Protein AF-H1V6Y8-F1 (afdb_monomer)

Nearest PDB structures (foldseek):
  7edz-assembly1_D  TM=9.350E-01  e=4.292E-16  Homo sapiens
  6aim-assembly1_A  TM=8.716E-01  e=3.937E-15  Saccharomyces cerevisiae S288C
  6ai8-assembly1_A  TM=8.874E-01  e=1.311E-14  Saccharomyces cerevisiae S288C
  1p9o-assembly1_A  TM=8.521E-01  e=1.643E-10  Homo sapiens
  2gk4-assembly1_B  TM=6.948E-01  e=5.904E-05  Streptococcus pneumoniae TIGR4

Mean predicted aligned error: 13.26 Å

Solvent-accessible surface area (backbone atoms only — not comparable to full-atom values): 17120 Å² total; per-residue (Å²): 109,74,67,59,53,50,52,52,51,49,32,51,75,68,71,73,60,86,88,81,90,69,85,50,71,64,50,44,54,55,50,51,51,52,50,34,51,69,41,40,88,52,31,44,78,27,73,46,79,48,76,75,90,72,69,66,53,43,72,57,75,94,75,54,70,95,60,85,84,71,62,49,62,77,61,63,84,77,69,73,90,64,92,74,78,81,85,79,91,78,82,84,85,82,88,82,90,82,89,83,87,88,82,82,80,81,77,77,84,74,82,74,84,77,69,86,83,82,83,73,93,63,66,56,62,95,72,87,84,85,88,63,45,73,50,78,80,56,62,39,51,40,38,78,62,35,28,65,56,31,45,36,37,38,59,40,82,33,85,54,81,88,50,39,66,58,53,38,53,54,48,33,73,73,32,68,47,60,34,27,43,29,29,39,72,82,41,50,63,44,34,38,34,41,42,39,84,99,53,76,77,43,72,47,66,52,89,48,79,74,54,60,64,60,72,73,62,77,98,62,92,70,92,66,78,87,65,83,82,61,64,88,79,53,71,93,63,80,68,95,53,64,42,61,76,59,48,52,59,56,50,49,55,52,46,53,51,51,34,58,67,75,74,112

InterPro domains:
  IPR035929 CoaB-like superfamily [G3DSA:3.40.50.10300] (1-262)
  IPR035929 CoaB-like superfamily [SSF102645] (3-259)

Sequence (264 aa):
MRAVLRKYTAAKRNNMLLMLPFTTITDYLFELRAIAGLLRPLGPSALLYLAAAVSDFFLPQDRMAEHKIQSTNATDSFGSGAPAAAPTPARTPARSNGDGNGNGASPEDEETFDNFDSSPKVPRSKRLIVDLDPVPKFLQNLVDGWAPQGMVVSFKLETDPAILVHKAKYSLERYQHHLVIGNLLSTRKWEVVFVAPGQADRWVRVPSAQRERSAGGDGSEASWEDKPLDPNALPESDPEVEIESLIIPAVEDLHSQHIQSLQK

pLDDT: mean 78.48, std 21.25, range [31.09, 97.62]

Foldseek 3Di:
DVVVVVVVVVCVVVVNDDDDDDDDLVRVLVVLLVVLQVCQVVFLVAEAAAPDPHDQWADDPVRDDPDDDDQFCPCVVVPPPDDDDDDDDDDDDDDDDDDDDDDDDDDDDPPDPDDPDDPDPTDGDPDDDDDIGGDPPCLQCSCVPRHVRYAYEEEAEDADQVCFLVVQVVCCVVRVHAWYWTDYPLCRQAWIWIDGPPDDIFIQGDDDPVVVVVVPDDDDPPPPGPGDDDSVPDDPDGDPDGSCVVVVVVVVVSSVVSVVVVVD

Secondary structure (DSSP, 8-state):
-HHHHHHHHHHHHTT--------SHHHHHHHHHHHHHHHGGGGGG-EEEE-----SEE--GGG--SSPPPSBGGGGGGS--S-PPPPP-PPP-----------PPPP--------S---S---B-S------EEPP-HHHHIIIII-TTSEEEEEEEES-HHHHHHHHHHHHHHH--SEEEEEETTTTTTEEEEE-TTS--EEEE---HHHHHHTTS-S---S-SSSPPPGGGS-SSPPSS-THHHHHHHHHHHHHHHHHHH--

Radius of gyration: 29.74 Å; Cα contacts (8 Å, |Δi|>4): 239; chains: 1; bounding box: 80×41×90 Å

Structure (mmCIF, N/CA/C/O backb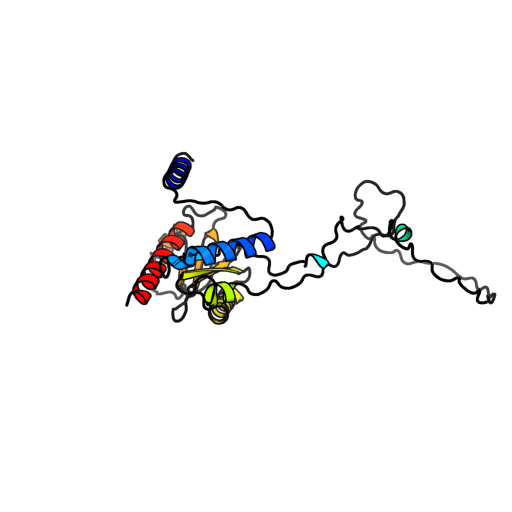one):
data_AF-H1V6Y8-F1
#
_entry.id   AF-H1V6Y8-F1
#
loop_
_atom_site.group_PDB
_atom_site.id
_atom_site.type_symbol
_atom_site.label_atom_id
_atom_site.label_alt_id
_atom_site.label_comp_id
_atom_site.label_asym_id
_atom_site.label_entity_id
_atom_site.label_seq_id
_atom_site.pdbx_PDB_ins_code
_atom_site.Cartn_x
_atom_site.Cartn_y
_atom_site.Cartn_z
_atom_site.occupancy
_atom_site.B_iso_or_equiv
_atom_site.auth_seq_id
_atom_site.auth_comp_id
_atom_site.auth_asym_id
_atom_site.auth_atom_id
_atom_site.pdbx_PDB_model_num
ATOM 1 N N . MET A 1 1 ? 2.931 23.172 12.664 1.00 71.06 1 MET A N 1
ATOM 2 C CA . MET A 1 1 ? 4.260 22.580 12.973 1.00 71.06 1 MET A CA 1
ATOM 3 C C . MET A 1 1 ? 4.478 22.222 14.455 1.00 71.06 1 MET A C 1
ATOM 5 O O . MET A 1 1 ? 4.838 21.085 14.725 1.00 71.06 1 MET A O 1
ATOM 9 N N . ARG A 1 2 ? 4.212 23.107 15.438 1.00 85.88 2 ARG A N 1
ATOM 10 C CA . ARG A 1 2 ? 4.401 22.791 16.882 1.00 85.88 2 ARG A CA 1
ATOM 11 C C . ARG A 1 2 ? 3.619 21.562 17.379 1.00 85.88 2 ARG A C 1
ATOM 13 O O . ARG A 1 2 ? 4.159 20.774 18.146 1.00 85.88 2 ARG A O 1
ATOM 20 N N . ALA A 1 3 ? 2.369 21.391 16.942 1.00 91.31 3 ALA A N 1
ATOM 21 C CA . ALA A 1 3 ? 1.546 20.237 17.320 1.00 91.31 3 ALA A CA 1
ATOM 22 C C . ALA A 1 3 ? 2.112 18.908 16.785 1.00 91.31 3 ALA A C 1
ATOM 24 O O . ALA A 1 3 ? 2.199 17.936 17.529 1.00 91.31 3 ALA A O 1
ATOM 25 N N . VAL A 1 4 ? 2.566 18.895 15.527 1.00 92.06 4 VAL A N 1
ATOM 26 C CA . VAL A 1 4 ? 3.182 17.723 14.882 1.00 92.06 4 VAL A CA 1
ATOM 27 C C . VAL A 1 4 ? 4.458 17.309 15.614 1.00 92.06 4 VAL A C 1
ATOM 29 O O . VAL A 1 4 ? 4.601 16.148 15.982 1.00 92.06 4 VAL A O 1
ATOM 32 N N . LEU A 1 5 ? 5.337 18.270 15.927 1.00 94.00 5 LEU A N 1
ATOM 33 C CA . LEU A 1 5 ? 6.561 17.998 16.683 1.00 94.00 5 LEU A CA 1
ATOM 34 C C . LEU A 1 5 ? 6.262 17.404 18.068 1.00 94.00 5 LEU A C 1
ATOM 36 O O . LEU A 1 5 ? 6.925 16.462 18.485 1.00 94.00 5 LEU A O 1
ATOM 40 N N . ARG A 1 6 ? 5.236 17.908 18.770 1.00 95.62 6 ARG A N 1
ATOM 41 C CA . ARG A 1 6 ? 4.811 17.341 20.061 1.00 95.62 6 ARG A CA 1
ATOM 42 C C . ARG A 1 6 ? 4.339 15.894 19.925 1.00 95.62 6 ARG A C 1
ATOM 44 O O . ARG A 1 6 ? 4.771 15.062 20.717 1.00 95.62 6 ARG A O 1
ATOM 51 N N . LYS A 1 7 ? 3.496 15.592 18.928 1.00 95.38 7 LYS A N 1
ATOM 52 C CA . LYS A 1 7 ? 3.018 14.224 18.660 1.00 95.38 7 LYS A CA 1
ATOM 53 C C . LYS A 1 7 ? 4.180 13.279 18.340 1.00 95.38 7 LYS A C 1
ATOM 55 O O . LYS A 1 7 ? 4.276 12.215 1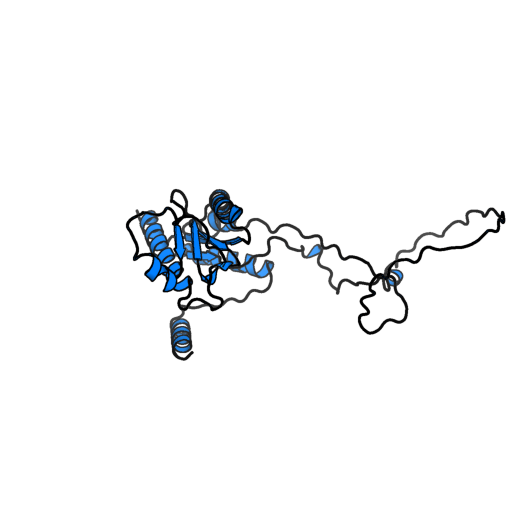8.940 1.00 95.38 7 LYS A O 1
ATOM 60 N N . TYR A 1 8 ? 5.102 13.702 17.476 1.00 95.00 8 TYR A N 1
ATOM 61 C CA . TYR A 1 8 ? 6.300 12.934 17.131 1.00 95.00 8 TYR A CA 1
ATOM 62 C C . TYR A 1 8 ? 7.186 12.648 18.351 1.00 95.00 8 TYR A C 1
ATOM 64 O O . TYR A 1 8 ? 7.553 11.500 18.598 1.00 95.00 8 TYR A O 1
ATOM 72 N N . THR A 1 9 ? 7.495 13.669 19.156 1.00 95.12 9 THR A N 1
ATOM 73 C CA . THR A 1 9 ? 8.322 13.500 20.358 1.00 95.12 9 THR A CA 1
ATOM 74 C C . THR A 1 9 ? 7.639 12.603 21.391 1.00 95.12 9 THR A C 1
ATOM 76 O O . THR A 1 9 ? 8.313 11.787 22.015 1.00 95.12 9 THR A O 1
ATOM 79 N N . ALA A 1 10 ? 6.316 12.706 21.557 1.00 97.12 10 ALA A N 1
ATOM 80 C CA . ALA A 1 10 ? 5.556 11.820 22.437 1.00 97.12 10 ALA A CA 1
ATOM 81 C C . ALA A 1 10 ? 5.601 10.360 21.955 1.00 97.12 10 ALA A C 1
ATOM 83 O O . ALA A 1 10 ? 5.913 9.474 22.748 1.00 97.12 10 ALA A O 1
ATOM 84 N N . ALA A 1 11 ? 5.380 10.113 20.660 1.00 96.94 11 ALA A N 1
ATOM 85 C CA . ALA A 1 11 ? 5.451 8.773 20.078 1.00 96.94 11 ALA A CA 1
ATOM 86 C C . ALA A 1 11 ? 6.847 8.149 20.232 1.00 96.94 11 ALA A C 1
ATOM 88 O O . ALA A 1 11 ? 6.961 6.989 20.625 1.00 96.94 11 ALA A O 1
ATOM 89 N N . LYS A 1 12 ? 7.913 8.933 20.010 1.00 95.69 12 LYS A N 1
ATOM 90 C CA . LYS A 1 12 ? 9.294 8.487 20.245 1.00 95.69 12 LYS A CA 1
ATOM 91 C C . LYS A 1 12 ? 9.579 8.194 21.712 1.00 95.69 12 LYS A C 1
ATOM 93 O O . LYS A 1 12 ? 10.163 7.164 22.019 1.00 95.69 12 LYS A O 1
ATOM 98 N N . ARG A 1 13 ? 9.164 9.080 22.622 1.00 96.56 13 ARG A N 1
ATOM 99 C CA . ARG A 1 13 ? 9.392 8.909 24.064 1.00 96.56 13 ARG A CA 1
ATOM 100 C C . ARG A 1 13 ? 8.678 7.675 24.622 1.00 96.56 13 ARG A C 1
ATOM 102 O O . ARG A 1 13 ? 9.195 7.056 25.543 1.00 96.56 13 ARG A O 1
ATOM 109 N N . ASN A 1 14 ? 7.521 7.330 24.061 1.00 97.62 14 ASN A N 1
ATOM 110 C CA . ASN A 1 14 ? 6.701 6.197 24.490 1.00 97.62 14 ASN A CA 1
ATOM 111 C C . ASN A 1 14 ? 6.962 4.908 23.685 1.00 97.62 14 ASN A C 1
ATOM 113 O O . ASN A 1 14 ? 6.199 3.960 23.826 1.00 97.62 14 ASN A O 1
ATOM 117 N N . ASN A 1 15 ? 8.001 4.857 22.839 1.00 96.38 15 ASN A N 1
ATOM 118 C CA . ASN A 1 15 ? 8.329 3.703 21.986 1.00 96.38 15 ASN A CA 1
ATOM 119 C C . ASN A 1 15 ? 7.173 3.229 21.078 1.00 96.38 15 ASN A C 1
ATOM 121 O O . ASN A 1 15 ? 7.040 2.042 20.800 1.00 96.38 15 ASN A O 1
ATOM 125 N N . MET A 1 16 ? 6.346 4.160 20.595 1.00 96.62 16 MET A N 1
ATOM 126 C CA . MET A 1 16 ? 5.201 3.873 19.716 1.00 96.62 16 MET A CA 1
ATOM 127 C C . MET A 1 16 ? 5.519 4.048 18.223 1.00 96.62 16 MET A C 1
ATOM 129 O O . MET A 1 16 ? 4.664 3.803 17.380 1.00 96.62 16 MET A O 1
ATOM 133 N N . LEU A 1 17 ? 6.722 4.526 17.886 1.00 96.38 17 LEU A N 1
ATOM 134 C CA . LEU A 1 17 ? 7.141 4.788 16.511 1.00 96.38 17 LEU A CA 1
ATOM 135 C C . LEU A 1 17 ? 8.572 4.300 16.282 1.00 96.38 17 LEU A C 1
ATOM 137 O O . LEU A 1 17 ? 9.519 4.857 16.839 1.00 96.38 17 LEU A O 1
ATOM 141 N N . LEU A 1 18 ? 8.715 3.310 15.402 1.00 95.19 18 LEU A N 1
ATOM 142 C CA . LEU A 1 18 ? 9.988 2.839 14.867 1.00 95.19 18 LEU A CA 1
ATOM 143 C C . LEU A 1 18 ? 10.037 3.163 13.369 1.00 95.19 18 LEU A C 1
ATOM 145 O O . LEU A 1 18 ? 9.106 2.841 12.639 1.00 95.19 18 LEU A O 1
ATOM 149 N N . MET A 1 19 ? 11.107 3.820 12.919 1.00 94.94 19 MET A N 1
ATOM 150 C CA . MET A 1 19 ? 11.299 4.186 11.512 1.00 94.94 19 MET A CA 1
ATOM 151 C C . MET A 1 19 ? 12.423 3.336 10.926 1.00 94.94 19 MET A C 1
ATOM 153 O O . MET A 1 19 ? 13.552 3.413 11.410 1.00 94.94 19 MET A O 1
ATOM 157 N N . LEU A 1 20 ? 12.106 2.552 9.898 1.00 95.31 20 LEU A N 1
ATOM 158 C CA . LEU A 1 20 ? 13.041 1.679 9.188 1.00 95.31 20 LEU A CA 1
ATOM 159 C C . LEU A 1 20 ? 13.107 2.141 7.724 1.00 95.31 20 LEU A C 1
ATOM 161 O O . LEU A 1 20 ? 12.089 2.068 7.032 1.00 95.31 20 LEU A O 1
ATOM 165 N N . PRO A 1 21 ? 14.229 2.732 7.277 1.00 96.56 21 PRO A N 1
ATOM 166 C CA . PRO A 1 21 ? 14.371 3.188 5.903 1.00 96.56 21 PRO A CA 1
ATOM 167 C C . PRO A 1 21 ? 14.787 2.034 4.987 1.00 96.56 21 PRO A C 1
ATOM 169 O O . PRO A 1 21 ? 15.747 1.335 5.286 1.00 96.56 21 PRO A O 1
ATOM 172 N N . PHE A 1 22 ? 14.150 1.936 3.823 1.00 96.50 22 PHE A N 1
ATOM 173 C CA . PHE A 1 22 ? 14.563 1.069 2.719 1.00 96.50 22 PHE A CA 1
ATOM 174 C C . PHE A 1 22 ? 14.761 1.914 1.455 1.00 96.50 22 PHE A C 1
ATOM 176 O O . PHE A 1 22 ? 14.226 3.020 1.349 1.00 96.50 22 PHE A O 1
ATOM 183 N N . THR A 1 23 ? 15.530 1.413 0.486 1.00 95.50 23 THR A N 1
ATOM 184 C CA . THR A 1 23 ? 15.725 2.096 -0.810 1.00 95.50 23 THR A CA 1
ATOM 185 C C . THR A 1 23 ? 15.441 1.173 -1.984 1.00 95.50 23 THR A C 1
ATOM 187 O O . THR A 1 23 ? 14.779 1.577 -2.938 1.00 95.50 23 THR A O 1
ATOM 190 N N . THR A 1 24 ? 15.920 -0.069 -1.929 1.00 94.81 24 THR A N 1
ATOM 191 C CA . THR A 1 24 ? 15.736 -1.027 -3.020 1.00 94.81 24 THR A CA 1
ATOM 192 C C . THR A 1 24 ? 14.531 -1.934 -2.783 1.00 94.81 24 THR A C 1
ATOM 194 O O . THR A 1 24 ? 14.059 -2.106 -1.657 1.00 94.81 24 THR A O 1
ATOM 197 N N . ILE A 1 25 ? 14.047 -2.564 -3.858 1.00 92.69 25 ILE A N 1
ATOM 198 C CA . ILE A 1 25 ? 13.038 -3.626 -3.759 1.00 92.69 25 ILE A CA 1
ATOM 199 C C . ILE A 1 25 ? 13.536 -4.795 -2.900 1.00 92.69 25 ILE A C 1
ATOM 201 O O . ILE A 1 25 ? 12.770 -5.381 -2.141 1.00 92.69 25 ILE A O 1
ATOM 205 N N . THR A 1 26 ? 14.828 -5.108 -2.986 1.00 91.75 26 THR A N 1
ATOM 206 C CA . THR A 1 26 ? 15.455 -6.175 -2.207 1.00 91.75 26 THR A CA 1
ATOM 207 C C . THR A 1 26 ? 15.376 -5.870 -0.713 1.00 91.75 26 THR A C 1
ATOM 209 O O . THR A 1 26 ? 14.879 -6.710 0.038 1.00 91.75 26 THR A O 1
ATOM 212 N N . ASP A 1 27 ? 15.772 -4.662 -0.297 1.00 93.94 27 ASP A N 1
ATOM 213 C CA . ASP A 1 27 ? 15.693 -4.220 1.104 1.00 93.94 27 ASP A CA 1
ATOM 214 C C . ASP A 1 27 ? 14.255 -4.323 1.616 1.00 93.94 27 ASP A C 1
ATOM 216 O O . ASP A 1 27 ? 13.994 -4.985 2.619 1.00 93.94 27 ASP A O 1
ATOM 220 N N . TYR A 1 28 ? 13.306 -3.765 0.855 1.00 94.12 28 TYR A N 1
ATOM 221 C CA . TYR A 1 28 ? 11.885 -3.797 1.190 1.00 94.12 28 TYR A CA 1
ATOM 222 C C . TYR A 1 28 ? 11.379 -5.225 1.444 1.00 94.12 28 TYR A C 1
ATOM 224 O O . TYR A 1 28 ? 10.707 -5.478 2.444 1.00 94.12 28 TYR A O 1
ATOM 232 N N . LEU A 1 29 ? 11.710 -6.176 0.564 1.00 91.31 29 LEU A N 1
ATOM 233 C CA . LEU A 1 29 ? 11.249 -7.560 0.686 1.00 91.31 29 LEU A CA 1
ATOM 234 C C . LEU A 1 29 ? 11.859 -8.276 1.899 1.00 91.31 29 LEU A C 1
ATOM 236 O O . LEU A 1 29 ? 11.148 -9.011 2.594 1.00 91.31 29 LEU A O 1
ATOM 240 N N . PHE A 1 30 ? 13.151 -8.078 2.171 1.00 91.62 30 PHE A N 1
ATOM 241 C CA . PHE A 1 30 ? 13.812 -8.691 3.326 1.00 91.62 30 PHE A CA 1
ATOM 242 C C . PHE A 1 30 ? 13.334 -8.090 4.649 1.00 91.62 30 PHE A C 1
ATOM 244 O O . PHE A 1 30 ? 13.036 -8.839 5.584 1.00 91.62 30 PHE A O 1
ATOM 251 N N . GLU A 1 31 ? 13.202 -6.768 4.720 1.00 94.44 31 GLU A N 1
ATOM 252 C CA . GLU A 1 31 ? 12.702 -6.068 5.903 1.00 94.44 31 GLU A CA 1
ATOM 253 C C . GLU A 1 31 ? 11.249 -6.437 6.194 1.00 94.44 31 GLU A C 1
ATOM 255 O O . GLU A 1 31 ? 10.932 -6.825 7.320 1.00 94.44 31 GLU A O 1
ATOM 260 N N . LEU A 1 32 ? 10.374 -6.414 5.183 1.00 93.06 32 LEU A N 1
ATOM 261 C CA . LEU A 1 32 ? 8.970 -6.795 5.343 1.00 93.06 32 LEU A CA 1
ATOM 262 C C . LEU A 1 32 ? 8.839 -8.232 5.857 1.00 93.06 32 LEU A C 1
ATOM 264 O O . LEU A 1 32 ? 8.057 -8.489 6.774 1.00 93.06 32 LEU A O 1
ATOM 268 N N . ARG A 1 33 ? 9.628 -9.166 5.312 1.00 90.81 33 ARG A N 1
ATOM 269 C CA . ARG A 1 33 ? 9.651 -10.559 5.777 1.00 90.81 33 ARG A CA 1
ATOM 270 C C . ARG A 1 33 ? 10.073 -10.665 7.239 1.00 90.81 33 ARG A C 1
ATOM 272 O O . ARG A 1 33 ? 9.445 -11.403 7.999 1.00 90.81 33 ARG A O 1
ATOM 279 N N . ALA A 1 34 ? 11.133 -9.960 7.629 1.00 93.00 34 ALA A N 1
ATOM 280 C CA . ALA A 1 34 ? 11.630 -9.974 8.999 1.00 93.00 34 ALA A CA 1
ATOM 281 C C . ALA A 1 34 ? 10.593 -9.392 9.973 1.00 93.00 34 ALA A C 1
ATOM 283 O O . ALA A 1 34 ? 10.272 -10.027 10.977 1.00 93.00 34 ALA A O 1
ATOM 284 N N . ILE A 1 35 ? 10.011 -8.237 9.640 1.00 93.81 35 ILE A N 1
ATOM 285 C CA . ILE A 1 35 ? 8.989 -7.563 10.451 1.00 93.81 35 ILE A CA 1
ATOM 286 C C . ILE A 1 35 ? 7.744 -8.441 10.587 1.00 93.81 35 ILE A C 1
ATOM 288 O O . ILE A 1 35 ? 7.280 -8.663 11.701 1.00 93.81 35 ILE A O 1
ATOM 292 N N . ALA A 1 36 ? 7.231 -9.003 9.491 1.00 91.62 36 ALA A N 1
ATOM 293 C CA . ALA A 1 36 ? 6.066 -9.885 9.536 1.00 91.62 36 ALA A CA 1
ATOM 294 C C . ALA A 1 36 ? 6.308 -11.108 10.438 1.00 91.62 36 ALA A C 1
ATOM 296 O O . ALA A 1 36 ? 5.450 -11.458 11.246 1.00 91.62 36 ALA A O 1
ATOM 297 N N . GLY A 1 37 ? 7.505 -11.703 10.377 1.00 90.81 37 GLY A N 1
ATOM 298 C CA . GLY A 1 37 ? 7.905 -12.784 11.279 1.00 90.81 37 GLY A CA 1
ATOM 299 C C . GLY A 1 37 ? 7.933 -12.369 12.755 1.00 90.81 37 GLY A C 1
ATOM 300 O O . GLY A 1 37 ? 7.482 -13.132 13.610 1.00 90.81 37 GLY A O 1
ATOM 301 N N . LEU A 1 38 ? 8.411 -11.157 13.054 1.00 92.31 38 LEU A N 1
ATOM 302 C CA . LEU A 1 38 ? 8.446 -10.596 14.411 1.00 92.31 38 LEU A CA 1
ATOM 303 C C . LEU A 1 38 ? 7.057 -10.223 14.946 1.00 92.31 38 LEU A C 1
ATOM 305 O O . LEU A 1 38 ? 6.857 -10.239 16.157 1.00 92.31 38 LEU A O 1
ATOM 309 N N . LEU A 1 39 ? 6.096 -9.917 14.070 1.00 91.75 39 LEU A N 1
ATOM 310 C CA . LEU A 1 39 ? 4.718 -9.587 14.448 1.00 91.75 39 LEU A CA 1
ATOM 311 C C . LEU A 1 39 ? 3.859 -10.822 14.758 1.00 91.75 39 LEU A C 1
ATOM 313 O O . LEU A 1 39 ? 2.803 -10.675 15.368 1.00 91.75 39 LEU A O 1
ATOM 317 N N . ARG A 1 40 ? 4.305 -12.039 14.409 1.00 89.88 40 ARG A N 1
ATOM 318 C CA . ARG A 1 40 ? 3.561 -13.291 14.659 1.00 89.88 40 ARG A CA 1
ATOM 319 C C . ARG A 1 40 ? 3.024 -13.447 16.088 1.00 89.88 40 ARG A C 1
ATOM 321 O O . ARG A 1 40 ? 1.866 -13.841 16.209 1.00 89.88 40 ARG A O 1
ATOM 328 N N . PRO A 1 41 ? 3.784 -13.151 17.164 1.00 92.50 41 PRO A N 1
ATOM 329 C CA . PRO A 1 41 ? 3.292 -13.320 18.532 1.00 92.50 41 PRO A CA 1
ATOM 330 C C . PRO A 1 41 ? 2.113 -12.408 18.893 1.00 92.50 41 PRO A C 1
ATOM 332 O O . PRO A 1 41 ? 1.418 -12.687 19.864 1.00 92.50 41 PRO A O 1
ATOM 335 N N . LEU A 1 42 ? 1.878 -11.329 18.137 1.00 92.44 42 LEU A N 1
ATOM 336 C CA . LEU A 1 42 ? 0.736 -10.437 18.349 1.00 92.44 42 LEU A CA 1
ATOM 337 C C . LEU A 1 42 ? -0.578 -11.017 17.800 1.00 92.44 42 LEU A C 1
ATOM 339 O O . LEU A 1 42 ? -1.648 -10.522 18.153 1.00 92.44 42 LEU A O 1
ATOM 343 N N . GLY A 1 43 ? -0.512 -12.053 16.957 1.00 91.94 43 GLY A N 1
ATOM 344 C CA . GLY A 1 43 ? -1.685 -12.748 16.433 1.00 91.94 43 GLY A CA 1
ATOM 345 C C . GLY A 1 43 ? -2.680 -11.795 15.744 1.00 91.94 43 GLY A C 1
ATOM 346 O O . GLY A 1 43 ? -2.251 -10.963 14.939 1.00 91.94 43 GLY A O 1
ATOM 347 N N . PRO A 1 44 ? -3.986 -11.861 16.075 1.00 93.31 44 PRO A N 1
ATOM 348 C CA . PRO A 1 44 ? -5.023 -10.984 15.515 1.00 93.31 44 PRO A CA 1
ATOM 349 C C . PRO A 1 44 ? -4.790 -9.491 15.743 1.00 93.31 44 PRO A C 1
ATOM 351 O O . PRO A 1 44 ? -5.277 -8.666 14.973 1.00 93.31 44 PRO A O 1
ATOM 354 N N . SER A 1 45 ? -4.030 -9.127 16.776 1.00 94.50 45 SER A N 1
ATOM 355 C CA . SER A 1 45 ? -3.731 -7.731 17.103 1.00 94.50 45 SER A CA 1
ATOM 356 C C . SER A 1 45 ? -2.690 -7.105 16.169 1.00 94.50 45 SER A C 1
ATOM 358 O O . SER A 1 45 ? -2.497 -5.892 16.210 1.00 94.50 45 SER A O 1
ATOM 360 N N . ALA A 1 46 ? -2.004 -7.891 15.331 1.00 94.62 46 ALA A N 1
ATOM 361 C CA . ALA A 1 46 ? -1.119 -7.354 14.301 1.00 94.62 46 ALA A CA 1
ATOM 362 C C . ALA A 1 46 ? -1.923 -6.827 13.103 1.00 94.62 46 ALA A C 1
ATOM 364 O O . ALA A 1 46 ? -2.801 -7.519 12.587 1.00 94.62 46 ALA A O 1
ATOM 365 N N . LEU A 1 47 ? -1.558 -5.638 12.619 1.00 95.00 47 LEU A N 1
ATOM 366 C CA . LEU A 1 47 ? -2.065 -5.049 11.381 1.00 95.00 47 LEU A CA 1
ATOM 367 C C . LEU A 1 47 ? -0.889 -4.731 10.451 1.00 95.00 47 LEU A C 1
ATOM 369 O O . LEU A 1 47 ? 0.030 -4.001 10.824 1.00 95.00 47 LEU A O 1
ATOM 373 N N . LEU A 1 48 ? -0.933 -5.250 9.226 1.00 94.56 48 LEU A N 1
ATOM 374 C CA . LEU A 1 48 ? -0.012 -4.898 8.149 1.00 94.56 48 LEU A CA 1
ATOM 375 C C . LEU A 1 48 ? -0.719 -3.957 7.174 1.00 94.56 48 LEU A C 1
ATOM 377 O O . LEU A 1 48 ? -1.596 -4.380 6.427 1.00 94.56 48 LEU A O 1
ATOM 381 N N . TYR A 1 49 ? -0.322 -2.684 7.183 1.00 96.06 49 TYR A N 1
ATOM 382 C CA . TYR A 1 49 ? -0.849 -1.639 6.302 1.00 96.06 49 TYR A CA 1
ATOM 383 C C . TYR A 1 49 ? 0.146 -1.353 5.164 1.00 96.06 49 TYR A C 1
ATOM 385 O O . TYR A 1 49 ? 1.111 -0.604 5.323 1.00 96.06 49 TYR A O 1
ATOM 393 N N . LEU A 1 50 ? -0.046 -2.004 4.015 1.00 94.75 50 LEU A N 1
ATOM 394 C CA . LEU A 1 50 ? 0.926 -2.064 2.918 1.00 94.75 50 LEU A CA 1
ATOM 395 C C . LEU A 1 50 ? 0.657 -0.993 1.851 1.00 94.75 50 LEU A C 1
ATOM 397 O O . LEU A 1 50 ? 0.104 -1.281 0.790 1.00 94.75 50 LEU A O 1
ATOM 401 N N . ALA A 1 51 ? 1.067 0.244 2.135 1.00 95.31 51 ALA A N 1
ATOM 402 C CA . ALA A 1 51 ? 0.876 1.399 1.246 1.00 95.31 51 ALA A CA 1
ATOM 403 C C . ALA A 1 51 ? 2.083 1.722 0.336 1.00 95.31 51 ALA A C 1
ATOM 405 O O . ALA A 1 51 ? 2.057 2.706 -0.402 1.00 95.31 51 ALA A O 1
ATOM 406 N N . ALA A 1 52 ? 3.160 0.930 0.390 1.00 94.56 52 ALA A N 1
ATOM 407 C CA . ALA A 1 52 ? 4.343 1.154 -0.439 1.00 94.56 52 ALA A CA 1
ATOM 408 C C . ALA A 1 52 ? 4.052 0.884 -1.928 1.00 94.56 52 ALA A C 1
ATOM 410 O O . ALA A 1 52 ? 3.418 -0.112 -2.276 1.00 94.56 52 ALA A O 1
ATOM 411 N N . ALA A 1 53 ? 4.565 1.742 -2.815 1.00 93.25 53 ALA A N 1
ATOM 412 C CA . ALA A 1 53 ? 4.566 1.506 -4.257 1.00 93.25 53 ALA A CA 1
ATOM 413 C C . ALA A 1 53 ? 5.744 0.591 -4.622 1.00 93.25 53 ALA A C 1
ATOM 415 O O . ALA A 1 53 ? 6.859 1.047 -4.866 1.00 93.25 53 ALA A O 1
ATOM 416 N N . VAL A 1 54 ? 5.496 -0.714 -4.576 1.00 92.69 54 VAL A N 1
ATOM 417 C CA . VAL A 1 54 ? 6.507 -1.753 -4.796 1.00 92.69 54 VAL A CA 1
ATOM 418 C C . VAL A 1 54 ? 6.696 -1.992 -6.295 1.00 92.69 54 VAL A C 1
ATOM 420 O O . VAL A 1 54 ? 5.712 -2.116 -7.020 1.00 92.69 54 VAL A O 1
ATOM 423 N N . SER A 1 55 ? 7.943 -2.076 -6.764 1.00 93.00 55 SER A N 1
ATOM 424 C CA . SER A 1 55 ? 8.242 -2.378 -8.169 1.00 93.00 55 SER A CA 1
ATOM 425 C C . SER A 1 55 ? 7.656 -3.728 -8.589 1.00 93.00 55 SER A C 1
ATOM 427 O O . SER A 1 55 ? 7.878 -4.736 -7.923 1.00 93.00 55 SER A O 1
ATOM 429 N N . ASP A 1 56 ? 6.961 -3.766 -9.727 1.00 91.56 56 ASP A N 1
ATOM 430 C CA . ASP A 1 56 ? 6.454 -5.016 -10.312 1.00 91.56 56 ASP A CA 1
ATOM 431 C C . ASP A 1 56 ? 7.540 -5.819 -11.040 1.00 91.56 56 ASP A C 1
ATOM 433 O O . ASP A 1 56 ? 7.383 -7.024 -11.245 1.00 91.56 56 ASP A O 1
ATOM 437 N N . PHE A 1 57 ? 8.642 -5.162 -11.411 1.00 94.38 57 PHE A N 1
ATOM 438 C CA . PHE A 1 57 ? 9.772 -5.747 -12.126 1.00 94.38 57 PHE A CA 1
ATOM 439 C C . PHE A 1 57 ? 11.101 -5.371 -11.458 1.00 94.38 57 PHE A C 1
ATOM 441 O O . PHE A 1 57 ? 11.209 -4.319 -10.825 1.00 94.38 57 PHE A O 1
ATOM 448 N N . PHE A 1 58 ? 12.118 -6.220 -11.600 1.00 94.56 58 PHE A N 1
ATOM 449 C CA . PHE A 1 58 ? 13.460 -6.010 -11.058 1.00 94.56 58 PHE A CA 1
ATOM 450 C C . PHE A 1 58 ? 14.543 -6.553 -11.999 1.00 94.56 58 PHE A C 1
ATOM 452 O O . PHE A 1 58 ? 14.269 -7.349 -12.896 1.00 94.56 58 PHE A O 1
ATOM 459 N N . LEU A 1 59 ? 15.785 -6.115 -11.789 1.00 94.31 59 LEU A N 1
ATOM 460 C CA . LEU A 1 59 ? 16.959 -6.661 -12.466 1.00 94.31 59 LEU A CA 1
ATOM 461 C C . LEU A 1 59 ? 17.701 -7.594 -11.491 1.00 94.31 59 LEU A C 1
ATOM 463 O O . LEU A 1 59 ? 18.181 -7.109 -10.463 1.00 94.31 59 LEU A O 1
ATOM 467 N N . PRO A 1 60 ? 17.786 -8.909 -11.766 1.00 91.50 60 PRO A N 1
ATOM 468 C CA . PRO A 1 60 ? 18.576 -9.845 -10.972 1.00 91.50 60 PRO A CA 1
ATOM 469 C C . PRO A 1 60 ? 20.041 -9.419 -10.849 1.00 91.50 60 PRO A C 1
ATOM 471 O O . PRO A 1 60 ? 20.617 -8.864 -11.786 1.00 91.50 60 PRO A O 1
ATOM 474 N N . GLN A 1 61 ? 20.646 -9.684 -9.689 1.00 88.94 61 GLN A N 1
ATOM 475 C CA . GLN A 1 61 ? 21.994 -9.213 -9.357 1.00 88.94 61 GLN A CA 1
ATOM 476 C C . GLN A 1 61 ? 23.078 -9.764 -10.286 1.00 88.94 61 GLN A C 1
ATOM 478 O O . GLN A 1 61 ? 24.017 -9.047 -10.611 1.00 88.94 61 GLN A O 1
ATOM 483 N N . ASP A 1 62 ? 22.921 -10.995 -10.758 1.00 91.19 62 ASP A N 1
ATOM 484 C CA . ASP A 1 62 ? 23.787 -11.643 -11.745 1.00 91.19 62 ASP A CA 1
ATOM 485 C C . ASP A 1 62 ? 23.730 -10.984 -13.134 1.00 91.19 62 ASP A C 1
ATOM 487 O O . ASP A 1 62 ? 24.657 -11.146 -13.924 1.00 91.19 62 ASP A O 1
ATOM 491 N N . ARG A 1 63 ? 22.680 -10.201 -13.420 1.00 92.62 63 ARG A N 1
ATOM 492 C CA . ARG A 1 63 ? 22.530 -9.416 -14.657 1.00 92.62 63 ARG A CA 1
ATOM 493 C C . ARG A 1 63 ? 22.768 -7.915 -14.466 1.00 92.62 63 ARG A C 1
ATOM 495 O O . ARG A 1 63 ? 22.630 -7.157 -15.426 1.00 92.62 63 ARG A O 1
ATOM 502 N N . MET A 1 64 ? 23.083 -7.454 -13.255 1.00 89.94 64 MET A N 1
ATOM 503 C CA . MET A 1 64 ? 23.365 -6.038 -13.016 1.00 89.94 64 MET A CA 1
ATOM 504 C C . MET A 1 64 ? 24.763 -5.682 -13.529 1.00 89.94 64 MET A C 1
ATOM 506 O O . MET A 1 64 ? 25.758 -6.258 -13.099 1.00 89.94 64 MET A O 1
ATOM 510 N N . ALA A 1 65 ? 24.844 -4.703 -14.432 1.00 88.50 65 ALA A N 1
ATOM 511 C CA . ALA A 1 65 ? 26.124 -4.175 -14.885 1.00 88.50 65 ALA A CA 1
ATOM 512 C C . ALA A 1 65 ? 26.842 -3.446 -13.736 1.00 88.50 65 ALA A C 1
ATOM 514 O O . ALA A 1 65 ? 26.260 -2.581 -13.083 1.00 88.50 65 ALA A O 1
ATOM 515 N N . GLU A 1 66 ? 28.123 -3.753 -13.524 1.00 89.19 66 GLU A N 1
ATOM 516 C CA . GLU A 1 66 ? 28.950 -3.093 -12.499 1.00 89.19 66 GLU A CA 1
ATOM 517 C C . GLU A 1 66 ? 29.226 -1.618 -12.818 1.00 89.19 66 GLU A C 1
ATOM 519 O O . GLU A 1 66 ? 29.495 -0.798 -11.938 1.00 89.19 66 GLU A O 1
ATOM 524 N N . HIS A 1 67 ? 29.174 -1.268 -14.100 1.00 91.50 67 HIS A N 1
ATOM 525 C CA . HIS A 1 67 ? 29.488 0.061 -14.596 1.00 91.50 67 HIS A CA 1
ATOM 526 C C . HIS A 1 67 ? 28.313 0.665 -15.352 1.00 91.50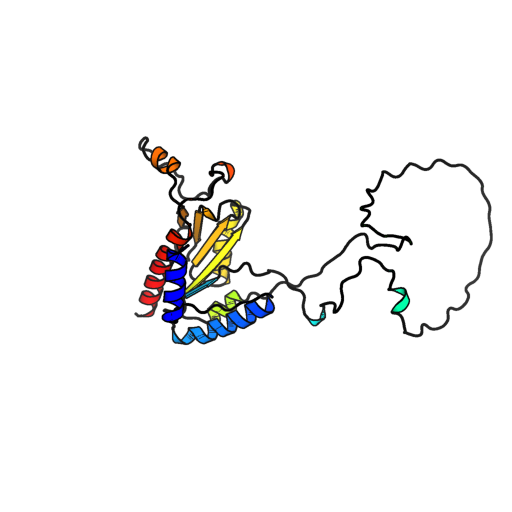 67 HIS A C 1
ATOM 528 O O . HIS A 1 67 ? 27.421 -0.029 -15.842 1.00 91.50 67 HIS A O 1
ATOM 534 N N . LYS A 1 68 ? 28.344 1.996 -15.474 1.00 90.25 68 LYS A N 1
ATOM 535 C CA . LYS A 1 68 ? 27.382 2.753 -16.273 1.00 90.25 68 LYS A CA 1
ATOM 536 C C . LYS A 1 68 ? 27.294 2.151 -17.679 1.00 90.25 68 LYS A C 1
ATOM 538 O O . LYS A 1 68 ? 28.306 2.053 -18.375 1.00 90.25 68 LYS A O 1
ATOM 543 N N . ILE A 1 69 ? 26.076 1.818 -18.099 1.00 86.56 69 ILE A N 1
ATOM 544 C CA . ILE A 1 69 ? 25.785 1.372 -19.463 1.00 86.56 69 ILE A CA 1
ATOM 545 C C . ILE A 1 69 ? 26.144 2.510 -20.428 1.00 86.56 69 ILE A C 1
ATOM 547 O O . ILE A 1 69 ? 25.712 3.653 -20.247 1.00 86.56 69 ILE A O 1
ATOM 551 N N . GLN A 1 70 ? 26.978 2.212 -21.422 1.00 83.06 70 GLN A N 1
ATOM 552 C CA . GLN A 1 70 ? 27.488 3.205 -22.366 1.00 83.06 70 GLN A CA 1
ATOM 553 C C . GLN A 1 70 ? 26.501 3.433 -23.515 1.00 83.06 70 GLN A C 1
ATOM 555 O O . GLN A 1 70 ? 25.857 2.505 -23.997 1.00 83.06 70 GLN A O 1
ATOM 560 N N . SER A 1 71 ? 26.393 4.682 -23.971 1.00 77.75 71 SER A N 1
ATOM 561 C CA . SER A 1 71 ? 25.569 5.064 -25.129 1.00 77.75 71 SER A CA 1
ATOM 562 C C . SER A 1 71 ? 26.324 4.982 -26.461 1.00 77.75 71 SER A C 1
ATOM 564 O O . SER A 1 71 ? 25.735 5.163 -27.528 1.00 77.75 71 SER A O 1
ATOM 566 N N . THR A 1 72 ? 27.630 4.727 -26.411 1.00 72.69 72 THR A N 1
ATOM 567 C CA . THR A 1 72 ? 28.530 4.670 -27.561 1.00 72.69 72 THR A CA 1
ATOM 568 C C . THR A 1 72 ? 29.280 3.348 -27.592 1.00 72.69 72 THR A C 1
ATOM 570 O O . THR A 1 72 ? 29.704 2.838 -26.560 1.00 72.69 72 THR A O 1
ATOM 573 N N . ASN A 1 73 ? 29.550 2.856 -28.799 1.00 65.38 73 ASN A N 1
ATOM 574 C CA . ASN A 1 73 ? 30.351 1.647 -29.010 1.00 65.38 73 ASN A CA 1
ATOM 575 C C . ASN A 1 73 ? 31.865 1.958 -29.033 1.00 65.38 73 ASN A C 1
ATOM 577 O O . ASN A 1 73 ? 32.652 1.230 -29.631 1.00 65.38 73 ASN A O 1
ATOM 581 N N . ALA A 1 74 ? 32.291 3.077 -28.428 1.00 62.56 74 ALA A N 1
ATOM 582 C CA . ALA A 1 74 ? 33.676 3.562 -28.494 1.00 62.56 74 ALA A CA 1
ATOM 583 C C . ALA A 1 74 ? 34.671 2.580 -27.858 1.00 62.56 74 ALA A C 1
ATOM 585 O O . ALA A 1 74 ? 35.841 2.532 -28.231 1.00 62.56 74 ALA A O 1
ATOM 586 N N . THR A 1 75 ? 34.200 1.841 -26.854 1.00 62.19 75 THR A N 1
ATOM 587 C CA . THR A 1 75 ? 35.018 0.973 -26.007 1.00 62.19 75 THR A CA 1
ATOM 588 C C . THR A 1 75 ? 34.960 -0.499 -26.408 1.00 62.19 75 THR A C 1
ATOM 590 O O . THR A 1 75 ? 35.759 -1.283 -25.901 1.00 62.19 75 THR A O 1
ATOM 593 N N . ASP A 1 76 ? 34.083 -0.883 -27.342 1.00 62.34 76 ASP A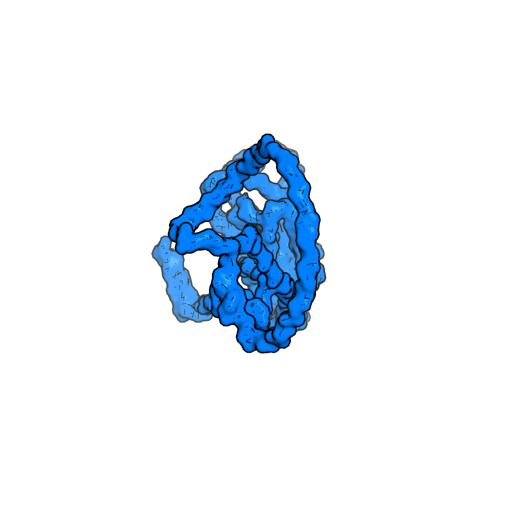 N 1
ATOM 594 C CA . ASP A 1 76 ? 33.897 -2.285 -27.756 1.00 62.34 76 ASP A CA 1
ATOM 595 C C . ASP A 1 76 ? 35.173 -2.877 -28.382 1.00 62.34 76 ASP A C 1
ATOM 597 O O . ASP A 1 76 ? 35.464 -4.065 -28.238 1.00 62.34 76 ASP A O 1
ATOM 601 N N . SER A 1 77 ? 36.002 -2.035 -29.008 1.00 58.03 77 SER A N 1
ATOM 602 C CA . SER A 1 77 ? 37.296 -2.417 -29.586 1.00 58.03 77 SER A CA 1
ATOM 603 C C . SER A 1 77 ? 38.394 -2.717 -28.558 1.00 58.03 77 SER A C 1
ATOM 605 O O . SER A 1 77 ? 39.427 -3.264 -28.932 1.00 58.03 77 SER A O 1
ATOM 607 N N . PHE A 1 78 ? 38.200 -2.386 -27.278 1.00 57.09 78 PHE A N 1
ATOM 608 C CA . PHE A 1 78 ? 39.193 -2.624 -26.221 1.00 57.09 78 PHE A CA 1
ATOM 609 C C . PHE A 1 78 ? 38.918 -3.897 -25.396 1.00 57.09 78 PHE A C 1
ATOM 611 O O . PHE A 1 78 ? 39.740 -4.261 -24.560 1.00 57.09 78 PHE A O 1
ATOM 618 N N . GLY A 1 79 ? 37.790 -4.586 -25.629 1.00 54.34 79 GLY A N 1
ATOM 619 C CA . GLY A 1 79 ? 37.320 -5.705 -24.797 1.00 54.34 79 GLY A CA 1
ATOM 620 C C . GLY A 1 79 ? 37.522 -7.125 -25.345 1.00 54.34 79 GLY A C 1
ATOM 621 O O . GLY A 1 79 ? 37.256 -8.083 -24.625 1.00 54.34 79 GLY A O 1
ATOM 622 N N . SER A 1 80 ? 37.995 -7.319 -26.581 1.00 46.44 80 SER A N 1
ATOM 623 C CA . SER A 1 80 ? 38.154 -8.665 -27.171 1.00 46.44 80 SER A CA 1
ATOM 624 C C . SER A 1 80 ? 39.601 -9.173 -27.125 1.00 46.44 80 SER A C 1
ATOM 626 O O . SER A 1 80 ? 40.257 -9.390 -28.137 1.00 46.44 80 SER A O 1
ATOM 628 N N . GLY A 1 81 ? 40.104 -9.418 -25.915 1.00 44.88 81 GLY A N 1
ATOM 629 C CA . GLY A 1 81 ? 41.366 -10.127 -25.671 1.00 44.88 81 GLY A CA 1
ATOM 630 C C . GLY A 1 81 ? 41.259 -11.656 -25.778 1.00 44.88 81 GLY A C 1
ATOM 631 O O . GLY A 1 81 ? 41.814 -12.355 -24.937 1.00 44.88 81 GLY A O 1
ATOM 632 N N . ALA A 1 82 ? 40.544 -12.189 -26.774 1.00 39.75 82 ALA A N 1
ATOM 633 C CA . ALA A 1 82 ? 40.550 -13.620 -27.100 1.00 39.75 82 ALA A CA 1
ATOM 634 C C . ALA A 1 82 ? 41.224 -13.811 -28.472 1.00 39.75 82 ALA A C 1
ATOM 636 O O . ALA A 1 82 ? 40.837 -13.128 -29.421 1.00 39.75 82 ALA A O 1
ATOM 637 N N . PRO A 1 83 ? 42.234 -14.692 -28.622 1.00 39.94 83 PRO A N 1
ATOM 638 C CA . PRO A 1 83 ? 42.981 -14.792 -29.868 1.00 39.94 83 PRO A CA 1
ATOM 639 C C . PRO A 1 83 ? 42.115 -15.476 -30.931 1.00 39.94 83 PRO A C 1
ATOM 641 O O . PRO A 1 83 ? 41.968 -16.697 -30.946 1.00 39.94 83 PRO A O 1
ATOM 644 N N . ALA A 1 84 ? 41.526 -14.685 -31.827 1.00 39.38 84 ALA A N 1
ATOM 645 C CA . ALA A 1 84 ? 40.894 -15.201 -33.030 1.00 39.38 84 ALA A CA 1
ATOM 646 C C . ALA A 1 84 ? 41.981 -15.700 -33.994 1.00 39.38 84 ALA A C 1
ATOM 648 O O . ALA A 1 84 ? 42.914 -14.975 -34.346 1.00 39.38 84 ALA A O 1
ATOM 649 N N . ALA A 1 85 ? 41.857 -16.965 -34.392 1.00 41.97 85 ALA A N 1
ATOM 650 C CA . ALA A 1 85 ? 42.682 -17.597 -35.408 1.00 41.97 85 ALA A CA 1
ATOM 651 C C . ALA A 1 85 ? 42.694 -16.778 -36.715 1.00 41.97 85 ALA A C 1
ATOM 653 O O . ALA A 1 85 ? 41.695 -16.175 -37.104 1.00 41.97 85 ALA A O 1
ATOM 654 N N . ALA A 1 86 ? 43.854 -16.769 -37.373 1.00 37.56 86 ALA A N 1
ATOM 655 C CA . ALA A 1 86 ? 44.168 -15.962 -38.548 1.00 37.56 86 ALA A CA 1
ATOM 656 C C . ALA A 1 86 ? 43.138 -16.083 -39.697 1.00 37.56 86 ALA A C 1
ATOM 658 O O . ALA A 1 86 ? 42.710 -17.196 -40.015 1.00 37.56 86 ALA A O 1
ATOM 659 N N . PRO A 1 87 ? 42.800 -14.981 -40.397 1.00 39.62 87 PRO A N 1
ATOM 660 C CA . PRO A 1 87 ? 41.971 -15.050 -41.590 1.00 39.62 87 PRO A CA 1
ATOM 661 C C . PRO A 1 87 ? 42.800 -15.504 -42.800 1.00 39.62 87 PRO A C 1
ATOM 663 O O . PRO A 1 87 ? 43.864 -14.967 -43.109 1.00 39.62 87 PRO A O 1
ATOM 666 N N . THR A 1 88 ? 42.290 -16.511 -43.502 1.00 32.78 88 THR A N 1
ATOM 667 C CA . THR A 1 88 ? 42.771 -16.984 -44.808 1.00 32.78 88 THR A CA 1
ATOM 668 C C . THR A 1 88 ? 42.399 -15.958 -45.895 1.00 32.78 88 THR A C 1
ATOM 670 O O . THR A 1 88 ? 41.275 -15.452 -45.871 1.00 32.78 88 THR A O 1
ATOM 673 N N . PRO A 1 89 ? 43.271 -15.631 -46.872 1.00 37.09 89 PRO A N 1
ATOM 674 C CA . PRO A 1 89 ? 42.947 -14.631 -47.883 1.00 37.09 89 PRO A CA 1
ATOM 675 C C . PRO A 1 89 ? 42.108 -15.264 -49.001 1.00 37.09 89 PRO A C 1
ATOM 677 O O . PRO A 1 89 ? 42.598 -16.083 -49.779 1.00 37.09 89 PRO A O 1
ATOM 680 N N . ALA A 1 90 ? 40.835 -14.878 -49.097 1.00 35.69 90 ALA A N 1
ATOM 681 C CA . ALA A 1 90 ? 39.982 -15.232 -50.226 1.00 35.69 90 ALA A CA 1
ATOM 682 C C . ALA A 1 90 ? 40.019 -14.139 -51.310 1.00 35.69 90 ALA A C 1
ATOM 684 O O . ALA A 1 90 ? 39.932 -12.943 -51.041 1.00 35.69 90 ALA A O 1
ATOM 685 N N . ARG A 1 91 ? 40.186 -14.624 -52.541 1.00 33.03 91 ARG A N 1
ATOM 686 C CA . ARG A 1 91 ? 40.407 -13.948 -53.826 1.00 33.03 91 ARG A CA 1
ATOM 687 C C . ARG A 1 91 ? 39.458 -12.783 -54.139 1.00 33.03 91 ARG A C 1
ATOM 689 O O . ARG A 1 91 ? 38.245 -12.892 -54.006 1.00 33.03 91 ARG A O 1
ATOM 696 N N . THR A 1 92 ? 40.042 -11.744 -54.732 1.00 35.44 92 THR A N 1
ATOM 697 C CA . THR A 1 92 ? 39.397 -10.768 -55.624 1.00 35.44 92 THR A CA 1
ATOM 698 C C . THR A 1 92 ? 38.652 -11.441 -56.785 1.00 35.44 92 THR A C 1
ATOM 700 O O . THR A 1 92 ? 39.081 -12.484 -57.290 1.00 35.44 92 THR A O 1
ATOM 703 N N . PRO A 1 93 ? 37.615 -10.771 -57.313 1.00 39.03 93 PRO A N 1
ATOM 704 C CA . PRO A 1 93 ? 37.676 -10.453 -58.734 1.00 39.03 93 PRO A CA 1
ATOM 705 C C . PRO A 1 93 ? 37.381 -8.978 -59.028 1.00 39.03 93 PRO A C 1
ATOM 707 O O . PRO A 1 93 ? 36.786 -8.242 -58.246 1.00 39.03 93 PRO A O 1
ATOM 710 N N . ALA A 1 94 ? 37.880 -8.560 -60.184 1.00 33.00 94 ALA A N 1
ATOM 711 C CA . ALA A 1 94 ? 37.947 -7.195 -60.662 1.00 33.00 94 ALA A CA 1
ATOM 712 C C . ALA A 1 94 ? 36.786 -6.841 -61.618 1.00 33.00 94 ALA A C 1
ATOM 714 O O . ALA A 1 94 ? 36.404 -7.668 -62.438 1.00 33.00 94 ALA A O 1
ATOM 715 N N . ARG A 1 95 ? 36.390 -5.555 -61.566 1.00 35.88 95 ARG A N 1
ATOM 716 C CA . ARG A 1 95 ? 35.904 -4.649 -62.641 1.00 35.88 95 ARG A CA 1
ATOM 717 C C . ARG A 1 95 ? 34.555 -4.910 -63.343 1.00 35.88 95 ARG A C 1
ATOM 719 O O . ARG A 1 95 ? 34.436 -5.844 -64.120 1.00 35.88 95 ARG A O 1
ATOM 726 N N . SER A 1 96 ? 33.691 -3.884 -63.319 1.00 31.83 96 SER A N 1
ATOM 727 C CA . SER A 1 96 ? 33.347 -3.100 -64.528 1.00 31.83 96 SER A CA 1
ATOM 728 C C . SER A 1 96 ? 32.742 -1.726 -64.182 1.00 31.83 96 SER A C 1
ATOM 730 O O . SER A 1 96 ? 31.871 -1.634 -63.323 1.00 31.83 96 SER A O 1
ATOM 732 N N . ASN A 1 97 ? 33.210 -0.684 -64.878 1.00 35.09 97 ASN A N 1
ATOM 733 C CA . ASN A 1 97 ? 32.730 0.705 -64.854 1.00 35.09 97 ASN A CA 1
ATOM 734 C C . ASN A 1 97 ? 31.302 0.864 -65.412 1.00 35.09 97 ASN A C 1
ATOM 736 O O . ASN A 1 97 ? 30.923 0.140 -66.331 1.00 35.09 97 ASN A O 1
ATOM 740 N N . GLY A 1 98 ? 30.596 1.903 -64.955 1.00 31.09 98 GLY A N 1
ATOM 741 C CA . GLY A 1 98 ? 29.404 2.460 -65.600 1.00 31.09 98 GLY A CA 1
ATOM 742 C C . GLY A 1 98 ? 28.956 3.761 -64.924 1.00 31.09 98 GLY A C 1
ATOM 743 O O . GLY A 1 98 ? 28.427 3.721 -63.819 1.00 31.09 98 GLY A O 1
ATOM 744 N N . ASP A 1 99 ? 29.218 4.891 -65.583 1.00 32.75 99 ASP A N 1
ATOM 745 C CA . ASP A 1 99 ? 28.835 6.261 -65.214 1.00 32.75 99 ASP A CA 1
ATOM 746 C C . ASP A 1 99 ? 27.311 6.473 -65.129 1.00 32.75 99 ASP A C 1
ATOM 748 O O . ASP A 1 99 ? 26.563 5.860 -65.889 1.00 32.75 99 ASP A O 1
ATOM 752 N N . GLY A 1 100 ? 26.853 7.437 -64.312 1.00 32.12 100 GLY A N 1
ATOM 753 C CA . GLY A 1 100 ? 25.545 8.064 -64.546 1.00 32.12 100 GLY A CA 1
ATOM 754 C C . GLY A 1 100 ? 24.777 8.616 -63.342 1.00 32.12 100 GLY A C 1
ATOM 755 O O . GLY A 1 100 ? 23.880 7.961 -62.836 1.00 32.12 100 GLY A O 1
ATOM 756 N N . ASN A 1 101 ? 25.041 9.890 -63.044 1.00 34.12 101 ASN A N 1
ATOM 757 C CA . ASN A 1 101 ? 24.053 10.941 -62.754 1.00 34.12 101 ASN A CA 1
ATOM 758 C C . ASN A 1 101 ? 23.262 10.931 -61.424 1.00 34.12 101 ASN A C 1
ATOM 760 O O . ASN A 1 101 ? 22.523 10.011 -61.088 1.00 34.12 101 ASN A O 1
ATOM 764 N N . GLY A 1 102 ? 23.388 12.045 -60.698 1.00 34.44 102 GLY A N 1
ATOM 765 C CA . GLY A 1 102 ? 22.750 12.296 -59.411 1.00 34.44 102 GLY A CA 1
ATOM 766 C C . GLY A 1 102 ? 21.317 12.827 -59.493 1.00 34.44 102 GLY A C 1
ATOM 767 O O . GLY A 1 102 ? 20.934 13.518 -60.431 1.00 34.44 102 GLY A O 1
ATOM 768 N N . ASN A 1 103 ? 20.546 12.530 -58.449 1.00 33.59 103 ASN A N 1
ATOM 769 C CA . ASN A 1 103 ? 19.947 13.541 -57.576 1.00 33.59 103 ASN A CA 1
ATOM 770 C C . ASN A 1 103 ? 19.373 12.828 -56.347 1.00 33.59 103 ASN A C 1
ATOM 772 O O . ASN A 1 103 ? 18.374 12.116 -56.429 1.00 33.59 103 ASN A O 1
ATOM 776 N N . GLY A 1 104 ? 20.070 12.984 -55.220 1.00 34.62 104 GLY A N 1
ATOM 777 C CA . GLY A 1 104 ? 19.655 12.473 -53.923 1.00 34.62 104 GLY A CA 1
ATOM 778 C C . GLY A 1 104 ? 18.496 13.293 -53.373 1.00 34.62 104 GLY A C 1
ATOM 779 O O . GLY A 1 104 ? 18.570 14.518 -53.306 1.00 34.62 104 GLY A O 1
ATOM 780 N N . ALA A 1 105 ? 17.437 12.590 -52.985 1.00 37.53 105 ALA A N 1
ATOM 781 C CA . ALA A 1 105 ? 16.410 13.106 -52.101 1.00 37.53 105 ALA A CA 1
ATOM 782 C C . ALA A 1 105 ? 17.060 13.563 -50.786 1.00 37.53 105 ALA A C 1
ATOM 784 O O . ALA A 1 105 ? 17.830 12.817 -50.177 1.00 37.53 105 ALA A O 1
ATOM 785 N N . SER A 1 106 ? 16.767 14.794 -50.375 1.00 34.88 106 SER A N 1
ATOM 786 C CA . SER A 1 106 ? 17.136 15.332 -49.069 1.00 34.88 106 SER A CA 1
ATOM 787 C C . SER A 1 106 ? 16.557 14.435 -47.967 1.00 34.88 106 SER A C 1
ATOM 789 O O . SER A 1 106 ? 15.344 14.220 -47.972 1.00 34.88 106 SER A O 1
ATOM 791 N N . PRO A 1 107 ? 17.358 13.901 -47.029 1.00 44.22 107 PRO A N 1
ATOM 792 C CA . PRO A 1 107 ? 16.809 13.328 -45.817 1.00 44.22 107 PRO A CA 1
ATOM 793 C C . PRO A 1 107 ? 16.396 14.476 -44.902 1.00 44.22 107 PRO A C 1
ATOM 795 O O . PRO A 1 107 ? 17.177 15.389 -44.638 1.00 44.22 107 PRO A O 1
ATOM 798 N N . GLU A 1 108 ? 15.144 14.406 -44.478 1.00 42.22 108 GLU A N 1
ATOM 799 C CA . GLU A 1 108 ? 14.524 15.215 -43.441 1.00 42.22 108 GLU A CA 1
ATOM 800 C C . GLU A 1 108 ? 15.442 15.319 -42.215 1.00 42.22 108 GLU A C 1
ATOM 802 O O . GLU A 1 108 ? 16.075 14.341 -41.806 1.00 42.22 108 GLU A O 1
ATOM 807 N N . ASP A 1 109 ? 15.528 16.529 -41.671 1.00 43.19 109 ASP A N 1
ATOM 808 C CA . ASP A 1 109 ? 16.334 16.894 -40.516 1.00 43.19 109 ASP A CA 1
ATOM 809 C C . ASP A 1 109 ? 15.993 16.007 -39.296 1.00 43.19 109 ASP A C 1
ATOM 811 O O . ASP A 1 109 ? 15.066 16.287 -38.537 1.00 43.19 109 ASP A O 1
ATOM 815 N N . GLU A 1 110 ? 16.743 14.913 -39.087 1.00 48.09 110 GLU A N 1
ATOM 816 C CA . GLU A 1 110 ? 16.777 14.194 -37.805 1.00 48.09 110 GLU A CA 1
ATOM 817 C C . GLU A 1 110 ? 17.396 15.153 -36.772 1.00 48.09 110 GLU A C 1
ATOM 819 O O . GLU A 1 110 ? 18.616 15.352 -36.744 1.00 48.09 110 GLU A O 1
ATOM 824 N N . GLU A 1 111 ? 16.551 15.768 -35.937 1.00 45.09 111 GLU A N 1
ATOM 825 C CA . GLU A 1 111 ? 16.948 16.630 -34.820 1.00 45.09 111 GLU A CA 1
ATOM 826 C C . GLU A 1 111 ? 18.037 15.950 -33.978 1.00 45.09 111 GLU A C 1
ATOM 828 O O . GLU A 1 111 ? 17.803 15.050 -33.165 1.00 45.09 111 GLU A O 1
ATOM 833 N N . THR A 1 112 ? 19.276 16.378 -34.202 1.00 46.59 112 THR A N 1
ATOM 834 C CA . THR A 1 112 ? 20.435 15.882 -33.478 1.00 46.59 112 THR A CA 1
ATOM 835 C C . THR A 1 112 ? 20.429 16.564 -32.117 1.00 46.59 112 THR A C 1
ATOM 837 O O . THR A 1 112 ? 20.850 17.711 -31.995 1.00 46.59 112 THR A O 1
ATOM 840 N N . PHE A 1 113 ? 19.919 15.877 -31.092 1.00 44.88 113 PHE A N 1
ATOM 841 C CA . PHE A 1 113 ? 20.065 16.302 -29.698 1.00 44.88 113 PHE A CA 1
ATOM 842 C C . PHE A 1 113 ? 21.559 16.328 -29.343 1.00 44.88 113 PHE A C 1
ATOM 844 O O . PHE A 1 113 ? 22.170 15.310 -28.996 1.00 44.88 113 PHE A O 1
ATOM 851 N N . ASP A 1 114 ? 22.156 17.508 -29.497 1.00 48.66 114 ASP A N 1
ATOM 852 C CA . ASP A 1 114 ? 23.572 17.763 -29.285 1.00 48.66 114 ASP A CA 1
ATOM 853 C C . ASP A 1 114 ? 23.816 18.013 -27.795 1.00 48.66 114 ASP A C 1
ATOM 855 O O . ASP A 1 114 ? 23.702 19.125 -27.278 1.00 48.66 114 ASP A O 1
ATOM 859 N N . ASN A 1 115 ? 24.074 16.930 -27.061 1.00 52.34 115 ASN A N 1
ATOM 860 C CA . ASN A 1 115 ? 24.565 17.044 -25.698 1.00 52.34 115 ASN A CA 1
ATOM 861 C C . ASN A 1 115 ? 26.038 17.467 -25.782 1.00 52.34 115 ASN A C 1
ATOM 863 O O . ASN A 1 115 ? 26.871 16.681 -26.233 1.00 52.34 115 ASN A O 1
ATOM 867 N N . PHE A 1 116 ? 26.282 18.722 -25.398 1.00 48.97 116 PHE A N 1
ATOM 868 C CA . PHE A 1 116 ? 27.555 19.431 -25.249 1.00 48.97 116 PHE A CA 1
ATOM 869 C C . PHE A 1 116 ? 28.784 18.501 -25.169 1.00 48.97 116 PHE A C 1
ATOM 871 O O . PHE A 1 116 ? 28.909 17.733 -24.217 1.00 48.97 116 PHE A O 1
ATOM 878 N N . ASP A 1 117 ? 29.682 18.647 -26.151 1.00 58.50 117 ASP A N 1
ATOM 879 C CA . ASP A 1 117 ? 30.968 17.950 -26.357 1.00 58.50 117 ASP A CA 1
ATOM 880 C C . ASP A 1 117 ? 30.917 16.689 -27.246 1.00 58.50 117 ASP A C 1
ATOM 882 O O . ASP A 1 117 ? 30.601 15.582 -26.807 1.00 58.50 117 ASP A O 1
ATOM 886 N N . SER A 1 118 ? 31.242 16.834 -28.538 1.00 50.22 118 SER A N 1
ATOM 887 C CA . SER A 1 118 ? 31.481 15.696 -29.439 1.00 50.22 118 SER A CA 1
ATOM 888 C C . SER A 1 118 ? 32.400 16.048 -30.618 1.00 50.22 118 SER A C 1
ATOM 890 O O . SER A 1 118 ? 31.971 16.491 -31.681 1.00 50.22 118 SER A O 1
ATOM 892 N N . SER A 1 119 ? 33.685 15.737 -30.470 1.00 42.78 119 SER A N 1
ATOM 893 C CA . SER A 1 119 ? 34.543 15.275 -31.570 1.00 42.78 119 SER A CA 1
ATOM 894 C C . SER A 1 119 ? 35.343 14.071 -31.065 1.00 42.78 119 SER A C 1
ATOM 896 O O . SER A 1 119 ? 36.004 14.216 -30.040 1.00 42.78 119 SER A O 1
ATOM 898 N N . PRO A 1 120 ? 35.311 12.887 -31.717 1.00 54.62 120 PRO A N 1
ATOM 899 C CA . PRO A 1 120 ? 34.756 12.547 -33.033 1.00 54.62 120 PRO A CA 1
ATOM 900 C C . PRO A 1 120 ? 33.342 11.924 -32.984 1.00 54.62 120 PRO A C 1
ATOM 902 O O . PRO A 1 120 ? 32.832 11.570 -31.923 1.00 54.62 120 PRO A O 1
ATOM 905 N N . LYS A 1 121 ? 32.708 11.763 -34.161 1.00 60.00 121 LYS A N 1
ATOM 906 C CA . LYS A 1 121 ? 31.407 11.086 -34.355 1.00 60.00 121 LYS A CA 1
ATOM 907 C C . LYS A 1 121 ? 31.521 9.588 -34.048 1.00 60.00 121 LYS A C 1
ATOM 909 O O . LYS A 1 121 ? 31.688 8.771 -34.950 1.00 60.00 121 LYS A O 1
ATOM 914 N N . VAL A 1 122 ? 31.448 9.224 -32.773 1.00 60.28 122 VAL A N 1
ATOM 915 C CA . VAL A 1 122 ? 31.342 7.819 -32.370 1.00 60.28 122 VAL A CA 1
ATOM 916 C C . VAL A 1 122 ? 29.924 7.321 -32.675 1.00 60.28 122 VAL A C 1
ATOM 918 O O . VAL A 1 122 ? 28.967 7.992 -32.278 1.00 60.28 122 VAL A O 1
ATOM 921 N N . PRO A 1 123 ? 29.753 6.162 -33.341 1.00 60.94 123 PRO A N 1
ATOM 922 C CA . PRO A 1 123 ? 28.444 5.542 -33.509 1.00 60.94 123 PRO A CA 1
ATOM 923 C C . PRO A 1 123 ? 27.762 5.357 -32.145 1.00 60.94 123 PRO A C 1
ATOM 925 O O . PRO A 1 123 ? 28.258 4.634 -31.276 1.00 60.94 123 PRO A O 1
ATOM 928 N N . ARG A 1 124 ? 26.647 6.065 -31.944 1.00 63.12 124 ARG A N 1
ATOM 929 C CA . ARG A 1 124 ? 25.790 5.941 -30.761 1.00 63.12 124 ARG A CA 1
ATOM 930 C C . ARG A 1 124 ? 24.735 4.875 -31.019 1.00 63.12 124 ARG A C 1
ATOM 932 O O . ARG A 1 124 ? 24.198 4.789 -32.126 1.00 63.12 124 ARG A O 1
ATOM 939 N N . SER A 1 125 ? 24.403 4.094 -29.999 1.00 66.06 125 SER A N 1
ATOM 940 C CA . SER A 1 125 ? 23.197 3.274 -30.052 1.00 66.06 125 SER A CA 1
ATOM 941 C C . SER A 1 125 ? 21.981 4.209 -30.121 1.00 66.06 125 SER A C 1
ATOM 943 O O . SER A 1 125 ? 21.842 5.132 -29.322 1.00 66.06 125 SER A O 1
ATOM 945 N N . LYS A 1 126 ? 21.097 4.013 -31.113 1.00 75.31 126 LYS A N 1
ATOM 946 C CA . LYS A 1 126 ? 19.874 4.832 -31.247 1.00 75.31 126 LYS A CA 1
ATOM 947 C C . LYS A 1 126 ? 18.839 4.522 -30.146 1.00 75.31 126 LYS A C 1
ATOM 949 O O . LYS A 1 126 ? 17.880 5.272 -29.999 1.00 75.31 126 LYS A O 1
ATOM 954 N N . ARG A 1 127 ? 18.972 3.397 -29.422 1.00 83.44 127 ARG A N 1
ATOM 955 C CA . ARG A 1 127 ? 17.991 2.888 -28.442 1.00 83.44 127 ARG A CA 1
ATOM 956 C C . ARG A 1 127 ? 18.679 2.130 -27.302 1.00 83.44 127 ARG A C 1
ATOM 958 O O . ARG A 1 127 ? 19.673 1.452 -27.543 1.00 83.44 127 ARG A O 1
ATOM 965 N N . LEU A 1 128 ? 18.095 2.198 -26.104 1.00 85.88 128 LEU A N 1
ATOM 966 C CA . LEU A 1 128 ? 18.420 1.357 -24.947 1.00 85.88 128 LEU A CA 1
ATOM 967 C C . LEU A 1 128 ? 17.256 0.387 -24.705 1.00 85.88 128 LEU A C 1
ATOM 969 O O . LEU A 1 128 ? 16.111 0.825 -24.602 1.00 85.88 128 LEU A O 1
ATOM 973 N N . ILE A 1 129 ? 17.549 -0.909 -24.619 1.00 89.94 129 ILE A N 1
ATOM 974 C CA . ILE A 1 129 ? 16.583 -1.955 -24.258 1.00 89.94 129 ILE A CA 1
ATOM 975 C C . ILE A 1 129 ? 16.946 -2.438 -22.854 1.00 89.94 129 ILE A C 1
ATOM 977 O O . ILE A 1 129 ? 18.113 -2.725 -22.591 1.00 89.94 129 ILE A O 1
ATOM 981 N N . VAL A 1 130 ? 15.964 -2.479 -21.951 1.00 92.25 130 VAL A N 1
ATOM 982 C CA . VAL A 1 130 ? 16.143 -2.936 -20.568 1.00 92.25 130 VAL A CA 1
ATOM 983 C C . VAL A 1 130 ? 15.203 -4.106 -20.319 1.00 92.25 130 VAL A C 1
ATOM 985 O O . VAL A 1 130 ? 13.989 -3.919 -20.254 1.00 92.25 130 VAL A O 1
ATOM 988 N N . ASP A 1 131 ? 15.777 -5.295 -20.152 1.00 94.50 131 ASP A N 1
ATOM 989 C CA . ASP A 1 131 ? 15.030 -6.512 -19.845 1.00 94.50 131 ASP A CA 1
ATOM 990 C C . ASP A 1 131 ? 14.960 -6.725 -18.326 1.00 94.50 131 ASP A C 1
ATOM 992 O O . ASP A 1 131 ? 15.980 -6.855 -17.638 1.00 94.50 131 ASP A O 1
ATOM 996 N N . LEU A 1 132 ? 13.738 -6.754 -17.793 1.00 96.38 132 LEU A N 1
ATOM 997 C CA . LEU A 1 132 ? 13.462 -6.883 -16.364 1.00 96.38 132 LEU A CA 1
ATOM 998 C C . LEU A 1 132 ? 12.620 -8.127 -16.088 1.00 96.38 132 LEU A C 1
ATOM 1000 O O . LEU A 1 132 ? 11.710 -8.459 -16.848 1.00 96.38 132 LEU A O 1
ATOM 1004 N N . ASP A 1 133 ? 12.887 -8.769 -14.956 1.00 94.50 133 ASP A N 1
ATOM 1005 C CA . ASP A 1 133 ? 12.133 -9.934 -14.509 1.00 94.50 133 ASP A CA 1
ATOM 1006 C C . ASP A 1 133 ? 10.972 -9.495 -13.612 1.00 94.50 133 ASP A C 1
ATOM 1008 O O . ASP A 1 133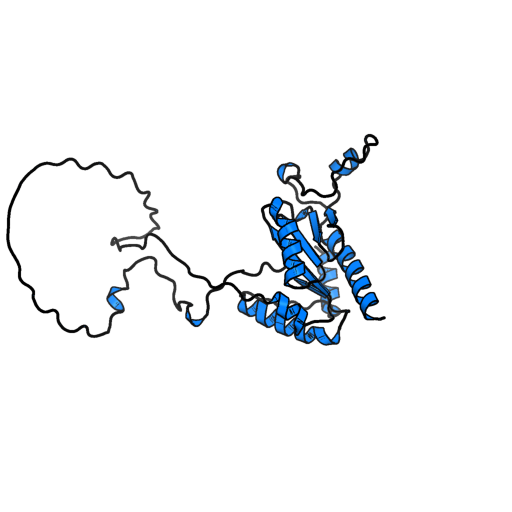 ? 11.106 -8.523 -12.864 1.00 94.50 133 ASP A O 1
ATOM 1012 N N . PRO A 1 134 ? 9.821 -10.186 -13.644 1.00 93.75 134 PRO A N 1
ATOM 1013 C CA . PRO A 1 134 ? 8.723 -9.884 -12.738 1.00 93.75 134 PRO A CA 1
ATOM 1014 C C . PRO A 1 134 ? 9.117 -10.200 -11.291 1.00 93.75 134 PRO A C 1
ATOM 1016 O O . PRO A 1 134 ? 9.672 -11.259 -10.994 1.00 93.75 134 PRO A O 1
ATOM 1019 N N . VAL A 1 135 ? 8.771 -9.308 -10.365 1.00 90.38 135 VAL A N 1
ATOM 1020 C CA . VAL A 1 135 ? 8.979 -9.534 -8.933 1.00 90.38 135 VAL A CA 1
ATOM 1021 C C . VAL A 1 135 ? 8.082 -10.689 -8.464 1.00 90.38 135 VAL A C 1
ATOM 1023 O O . VAL A 1 135 ? 6.877 -10.703 -8.768 1.00 90.38 135 VAL A O 1
ATOM 1026 N N . PRO A 1 136 ? 8.628 -11.664 -7.709 1.00 84.94 136 PRO A N 1
ATOM 1027 C CA . PRO A 1 136 ? 7.842 -12.755 -7.152 1.00 84.94 136 PRO A CA 1
ATOM 1028 C C . PRO A 1 136 ? 6.655 -12.244 -6.332 1.00 84.94 136 PRO A C 1
ATOM 1030 O O . PRO A 1 136 ? 6.756 -11.267 -5.589 1.00 84.94 136 PRO A O 1
ATOM 1033 N N . LYS A 1 137 ? 5.510 -12.921 -6.435 1.00 79.75 137 LYS A N 1
ATOM 1034 C CA . LYS A 1 137 ? 4.296 -12.522 -5.715 1.00 79.75 137 LYS A CA 1
ATOM 1035 C C . LYS A 1 137 ? 4.422 -12.834 -4.218 1.00 79.75 137 LYS A C 1
ATOM 1037 O O . LYS A 1 137 ? 4.096 -13.926 -3.772 1.00 79.75 137 LYS A O 1
ATOM 1042 N N . PHE A 1 138 ? 4.903 -11.866 -3.442 1.00 75.44 138 PHE A N 1
ATOM 1043 C CA . PHE A 1 138 ? 5.222 -12.040 -2.019 1.00 75.44 138 PHE A CA 1
ATOM 1044 C C . PHE A 1 138 ? 4.020 -11.887 -1.074 1.00 75.44 138 PHE A C 1
ATOM 1046 O O . PHE A 1 138 ? 4.073 -12.403 0.038 1.00 75.44 138 PHE A O 1
ATOM 1053 N N . LEU A 1 139 ? 2.937 -11.219 -1.498 1.00 71.56 139 LEU A N 1
ATOM 1054 C CA . LEU A 1 139 ? 1.745 -11.023 -0.655 1.00 71.56 139 LEU A CA 1
ATOM 1055 C C . LEU A 1 139 ? 1.099 -12.347 -0.239 1.00 71.56 139 LEU A C 1
ATOM 1057 O O . LEU A 1 139 ? 0.681 -12.481 0.904 1.00 71.56 139 LEU A O 1
ATOM 1061 N N . GLN A 1 140 ? 1.102 -13.345 -1.125 1.00 73.94 140 GLN A N 1
ATOM 1062 C CA . GLN A 1 140 ? 0.611 -14.681 -0.787 1.00 73.94 140 GLN A CA 1
ATOM 1063 C C . GLN A 1 140 ? 1.419 -15.296 0.366 1.00 73.94 140 GLN A C 1
ATOM 1065 O O . GLN A 1 140 ? 0.859 -15.743 1.358 1.00 73.94 140 GLN A O 1
ATOM 1070 N N . ASN A 1 141 ? 2.752 -15.216 0.294 1.00 74.38 141 ASN A N 1
ATOM 1071 C CA . ASN A 1 141 ? 3.638 -15.728 1.344 1.00 74.38 141 ASN A CA 1
ATOM 1072 C C . ASN A 1 141 ? 3.489 -14.966 2.6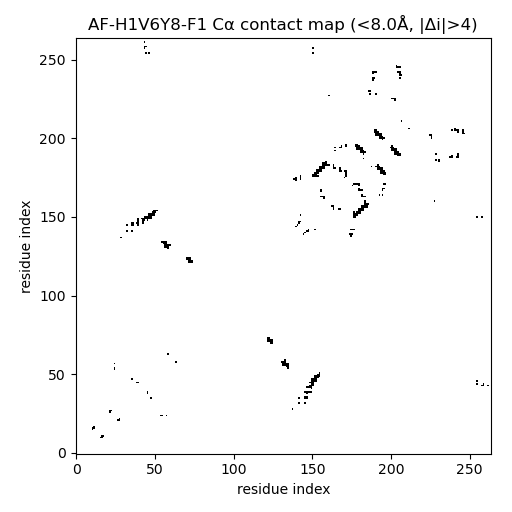72 1.00 74.38 141 ASN A C 1
ATOM 1074 O O . ASN A 1 141 ? 3.712 -15.538 3.742 1.00 74.38 141 ASN A O 1
ATOM 1078 N N . LEU A 1 142 ? 3.143 -13.677 2.606 1.00 73.44 142 LEU A N 1
ATOM 1079 C CA . LEU A 1 142 ? 2.890 -12.846 3.778 1.00 73.44 142 LEU A CA 1
ATOM 1080 C C . LEU A 1 142 ? 1.669 -13.356 4.557 1.00 73.44 142 LEU A C 1
ATOM 1082 O O . LEU A 1 142 ? 1.769 -13.546 5.769 1.00 73.44 142 LEU A O 1
ATOM 1086 N N . VAL A 1 143 ? 0.561 -13.599 3.848 1.00 71.06 143 VAL A N 1
ATOM 1087 C CA . VAL A 1 143 ? -0.717 -14.058 4.413 1.00 71.06 143 VAL A CA 1
ATOM 1088 C C . VAL A 1 143 ? -0.628 -15.521 4.849 1.00 71.06 143 VAL A C 1
ATOM 1090 O O . VAL A 1 143 ? -0.871 -15.824 6.011 1.00 71.06 143 VAL A O 1
ATOM 1093 N N . ASP A 1 144 ? -0.183 -16.419 3.971 1.00 73.50 144 ASP A N 1
ATOM 1094 C CA . ASP A 1 144 ? -0.197 -17.863 4.245 1.00 73.50 144 ASP A CA 1
ATOM 1095 C C . ASP A 1 144 ? 0.915 -18.298 5.213 1.00 73.50 144 ASP A C 1
ATOM 1097 O O . ASP A 1 144 ? 0.823 -19.332 5.876 1.00 73.50 144 ASP A O 1
ATOM 1101 N N . GLY A 1 145 ? 2.002 -17.525 5.288 1.00 75.62 145 GLY A N 1
ATOM 1102 C CA . GLY A 1 145 ? 3.215 -17.922 5.993 1.00 75.62 145 GLY A CA 1
ATOM 1103 C C . GLY A 1 145 ? 3.646 -16.952 7.080 1.00 75.62 145 GLY A C 1
ATOM 1104 O O . GLY A 1 145 ? 3.888 -17.359 8.218 1.00 75.62 145 GLY A O 1
ATOM 1105 N N . TRP A 1 146 ? 3.874 -15.683 6.744 1.00 74.94 146 TRP A N 1
ATOM 1106 C CA . TRP A 1 146 ? 4.623 -14.785 7.629 1.00 74.94 146 TRP A CA 1
ATOM 1107 C C . TRP A 1 146 ? 3.795 -14.226 8.785 1.00 74.94 146 TRP A C 1
ATOM 1109 O O . TRP A 1 146 ? 4.353 -14.153 9.874 1.00 74.94 146 TRP A O 1
ATOM 1119 N N . ALA A 1 147 ? 2.505 -13.926 8.614 1.00 77.69 147 ALA A N 1
ATOM 1120 C CA . ALA A 1 147 ? 1.638 -13.417 9.685 1.00 77.69 147 ALA A CA 1
ATOM 1121 C C . ALA A 1 147 ? 0.171 -13.894 9.540 1.00 77.69 147 ALA A C 1
ATOM 1123 O O . ALA A 1 147 ? -0.719 -13.073 9.333 1.00 77.69 147 ALA A O 1
ATOM 1124 N N . PRO A 1 148 ? -0.110 -15.204 9.690 1.00 82.56 148 PRO A N 1
ATOM 1125 C CA . PRO A 1 148 ? -1.389 -15.805 9.284 1.00 82.56 148 PRO A CA 1
ATOM 1126 C C . PRO A 1 148 ? -2.610 -15.377 10.107 1.00 82.56 148 PRO A C 1
ATOM 1128 O O . PRO A 1 148 ? -3.737 -15.523 9.652 1.00 82.56 148 PRO A O 1
ATOM 1131 N N . GLN A 1 149 ? -2.409 -14.872 11.326 1.00 87.25 149 GLN A N 1
ATOM 1132 C CA . GLN A 1 149 ? -3.502 -14.391 12.180 1.00 87.25 149 GLN A CA 1
ATOM 1133 C C . GLN A 1 149 ? -3.688 -12.870 12.103 1.00 87.25 149 GLN A C 1
ATOM 1135 O O . GLN A 1 149 ? -4.726 -12.366 12.523 1.00 87.25 149 GLN A O 1
ATOM 1140 N N . GLY A 1 150 ? -2.691 -12.140 11.593 1.00 90.06 150 GLY A N 1
ATOM 1141 C CA . GLY A 1 150 ? -2.737 -10.684 11.512 1.00 90.06 150 GLY A CA 1
ATOM 1142 C C . GLY A 1 150 ? -3.673 -10.208 10.406 1.00 90.06 150 GLY A C 1
ATOM 1143 O O . GLY A 1 150 ? -3.866 -10.886 9.396 1.00 90.06 150 GLY A O 1
ATOM 1144 N N . MET A 1 151 ? -4.227 -9.010 10.571 1.00 93.06 151 MET A N 1
ATOM 1145 C CA . MET A 1 151 ? -4.991 -8.366 9.511 1.00 93.06 151 MET A CA 1
ATOM 1146 C C . MET A 1 151 ? -4.031 -7.769 8.476 1.00 93.06 151 MET A C 1
ATOM 1148 O O . MET A 1 151 ? -3.080 -7.065 8.816 1.00 93.06 151 MET A O 1
ATOM 1152 N N . VAL A 1 152 ? -4.295 -8.025 7.196 1.00 93.31 152 VAL A N 1
ATOM 1153 C CA . VAL A 1 152 ? -3.504 -7.496 6.074 1.00 93.31 152 VAL A CA 1
ATOM 1154 C C . VAL A 1 152 ? -4.374 -6.577 5.231 1.00 93.31 152 VAL A C 1
ATOM 1156 O O . VAL A 1 152 ? -5.375 -7.014 4.660 1.00 93.31 152 VAL A O 1
ATOM 1159 N N . VAL A 1 153 ? -3.957 -5.315 5.147 1.00 95.12 153 VAL A N 1
ATOM 1160 C CA . VAL A 1 153 ? -4.548 -4.262 4.322 1.00 95.12 153 VAL A CA 1
ATOM 1161 C C . VAL A 1 153 ? -3.550 -3.905 3.229 1.00 95.12 153 VAL A C 1
ATOM 1163 O O . VAL A 1 153 ? -2.405 -3.550 3.515 1.00 95.12 153 VAL A O 1
ATOM 1166 N N . SER A 1 154 ? -3.972 -3.983 1.971 1.00 94.88 154 SER A N 1
ATOM 1167 C CA . SER A 1 154 ? -3.128 -3.625 0.826 1.00 94.88 154 SER A CA 1
ATOM 1168 C C . SER A 1 154 ? -3.721 -2.479 0.018 1.00 94.88 154 SER A C 1
ATOM 1170 O O . SER A 1 154 ? -4.925 -2.231 0.062 1.00 94.88 154 SER A O 1
ATOM 1172 N N . PHE A 1 155 ? -2.867 -1.780 -0.726 1.00 95.31 155 PHE A N 1
ATOM 1173 C CA . PHE A 1 155 ? -3.275 -0.677 -1.589 1.00 95.31 155 PHE A CA 1
ATOM 1174 C C . PHE A 1 155 ? -3.275 -1.073 -3.062 1.00 95.31 155 PHE A C 1
ATOM 1176 O O . PHE A 1 155 ? -2.437 -1.852 -3.531 1.00 95.31 155 PHE A O 1
ATOM 1183 N N . LYS A 1 156 ? -4.215 -0.502 -3.816 1.00 94.88 156 LYS A N 1
ATOM 1184 C CA . LYS A 1 156 ? -4.256 -0.608 -5.272 1.00 94.88 156 LYS A CA 1
ATOM 1185 C C . LYS A 1 156 ? -4.390 0.779 -5.890 1.00 94.88 156 LYS A C 1
ATOM 1187 O O . LYS A 1 156 ? -5.471 1.354 -5.905 1.00 94.88 156 LYS A O 1
ATOM 1192 N N . LEU A 1 157 ? -3.275 1.283 -6.409 1.00 95.44 157 LEU A N 1
ATOM 1193 C CA . LEU A 1 157 ? -3.227 2.519 -7.179 1.00 95.44 157 LEU A CA 1
ATOM 1194 C C . LEU A 1 157 ? -3.460 2.205 -8.659 1.00 95.44 157 LEU A C 1
ATOM 1196 O O . LEU A 1 157 ? -2.727 1.406 -9.236 1.00 95.44 157 LEU A O 1
ATOM 1200 N N . GLU A 1 158 ? -4.433 2.867 -9.273 1.00 95.62 158 GLU A N 1
ATOM 1201 C CA . GLU A 1 158 ? -4.675 2.803 -10.717 1.00 95.62 158 GLU A CA 1
ATOM 1202 C C . GLU A 1 158 ? -4.810 4.211 -11.310 1.00 95.62 158 GLU A C 1
ATOM 1204 O O . GLU A 1 158 ? -4.965 5.205 -10.597 1.00 95.62 158 GLU A O 1
ATOM 1209 N N . THR A 1 159 ? -4.730 4.311 -12.633 1.00 94.75 159 THR A N 1
ATOM 1210 C CA . THR A 1 159 ? -4.997 5.553 -13.379 1.00 94.75 159 THR A CA 1
ATOM 1211 C C . THR A 1 159 ? -6.308 5.492 -14.155 1.00 94.75 159 THR A C 1
ATOM 1213 O O . THR A 1 159 ? -6.877 6.537 -14.456 1.00 94.75 159 THR A O 1
ATOM 1216 N N . ASP A 1 160 ? -6.800 4.284 -14.439 1.00 92.69 160 ASP A N 1
ATOM 1217 C CA . ASP A 1 160 ? -8.054 4.051 -15.145 1.00 92.69 160 ASP A CA 1
ATOM 1218 C C . ASP A 1 160 ? -9.163 3.625 -14.153 1.00 92.69 160 ASP A C 1
ATOM 1220 O O . ASP A 1 160 ? -9.033 2.591 -13.483 1.00 92.69 160 ASP A O 1
ATOM 1224 N N . PRO A 1 161 ? -10.265 4.395 -14.037 1.00 91.88 161 PRO A N 1
ATOM 1225 C CA . PRO A 1 161 ? -11.403 4.050 -13.183 1.00 91.88 161 PRO A CA 1
ATOM 1226 C C . PRO A 1 161 ? -12.048 2.703 -13.522 1.00 91.88 161 PRO A C 1
ATOM 1228 O O . PRO A 1 161 ? -12.543 2.029 -12.617 1.00 91.88 161 PRO A O 1
ATOM 1231 N N . ALA A 1 162 ? -12.039 2.285 -14.792 1.00 91.25 162 ALA A N 1
ATOM 1232 C CA . ALA A 1 162 ? -12.742 1.085 -15.243 1.00 91.25 162 ALA A CA 1
ATOM 1233 C C . ALA A 1 162 ? -12.132 -0.209 -14.683 1.00 91.25 162 ALA A C 1
ATOM 1235 O O . ALA A 1 162 ? -12.826 -1.217 -14.547 1.00 91.25 162 ALA A O 1
ATOM 1236 N N . ILE A 1 163 ? -10.842 -0.187 -14.336 1.00 93.44 163 ILE A N 1
ATOM 1237 C CA . ILE A 1 163 ? -10.102 -1.379 -13.904 1.00 93.44 163 ILE A CA 1
ATOM 1238 C C . ILE A 1 163 ? -9.843 -1.428 -12.398 1.00 93.44 163 ILE A C 1
ATOM 1240 O O . ILE A 1 163 ? -9.468 -2.488 -11.896 1.00 93.44 163 ILE A O 1
ATOM 1244 N N . LEU A 1 164 ? -10.051 -0.327 -11.666 1.00 94.31 164 LEU A N 1
ATOM 1245 C CA . LEU A 1 164 ? -9.679 -0.218 -10.251 1.00 94.31 164 LEU A CA 1
ATOM 1246 C C . LEU A 1 164 ? -10.349 -1.284 -9.379 1.00 94.31 164 LEU A C 1
ATOM 1248 O O . LEU A 1 164 ? -9.664 -2.094 -8.751 1.00 94.31 164 LEU A O 1
ATOM 1252 N N . VAL A 1 165 ? -11.683 -1.310 -9.362 1.00 93.44 165 VAL A N 1
ATOM 1253 C CA . VAL A 1 165 ? -12.451 -2.245 -8.523 1.00 93.44 165 VAL A CA 1
ATOM 1254 C C . VAL A 1 165 ? -12.201 -3.688 -8.958 1.00 93.44 165 VAL A C 1
ATOM 1256 O O . VAL A 1 165 ? -12.010 -4.566 -8.119 1.00 93.44 165 VAL A O 1
ATOM 1259 N N . HIS A 1 166 ? -12.123 -3.936 -10.269 1.00 93.50 166 HIS A N 1
ATOM 1260 C CA . HIS A 1 166 ? -11.842 -5.266 -10.801 1.00 93.50 166 HIS A CA 1
ATOM 1261 C C . HIS A 1 166 ? -10.477 -5.794 -10.333 1.00 93.50 166 HIS A C 1
ATOM 1263 O O . HIS A 1 166 ? -10.386 -6.900 -9.800 1.00 93.50 166 HIS A O 1
ATOM 1269 N N . LYS A 1 167 ? -9.416 -4.989 -10.456 1.00 92.88 167 LYS A N 1
ATOM 1270 C CA . LYS A 1 167 ? -8.074 -5.365 -9.993 1.00 92.88 167 LYS A CA 1
ATOM 1271 C C . LYS A 1 167 ? -7.985 -5.483 -8.473 1.00 92.88 167 LYS A C 1
ATOM 1273 O O . LYS A 1 167 ? -7.220 -6.313 -7.981 1.00 92.88 167 LYS A O 1
ATOM 1278 N N . ALA A 1 168 ? -8.746 -4.682 -7.728 1.00 93.38 168 ALA A N 1
ATOM 1279 C CA . ALA A 1 168 ? -8.831 -4.793 -6.276 1.00 93.38 168 ALA A CA 1
ATOM 1280 C C . ALA A 1 168 ? -9.469 -6.127 -5.849 1.00 93.38 168 ALA A C 1
ATOM 1282 O O . ALA A 1 168 ? -8.872 -6.850 -5.051 1.00 93.38 168 ALA A O 1
ATOM 1283 N N . LYS A 1 169 ? -10.604 -6.508 -6.451 1.00 93.75 169 LYS A N 1
ATOM 1284 C CA . LYS A 1 169 ? -11.264 -7.807 -6.222 1.00 93.75 169 LYS A CA 1
ATOM 1285 C C . LYS A 1 169 ? -10.372 -8.983 -6.611 1.00 93.75 169 LYS A C 1
ATOM 1287 O O . LYS A 1 169 ? -10.146 -9.871 -5.797 1.00 93.75 169 LYS A O 1
ATOM 1292 N N . TYR A 1 170 ? -9.758 -8.927 -7.793 1.00 91.62 170 TYR A N 1
ATOM 1293 C CA . TYR A 1 170 ? -8.796 -9.940 -8.235 1.00 91.62 170 TYR A CA 1
ATOM 1294 C C . TYR A 1 170 ? -7.622 -10.102 -7.250 1.00 91.62 170 TYR A C 1
ATOM 1296 O O . TYR A 1 170 ? -7.171 -11.212 -6.974 1.00 91.62 170 TYR A O 1
ATOM 1304 N N . SER A 1 171 ? -7.122 -8.993 -6.693 1.00 88.75 171 SER A N 1
ATOM 1305 C CA . SER A 1 171 ? -6.066 -9.013 -5.677 1.00 88.75 171 SER A CA 1
ATOM 1306 C C . SER A 1 171 ? -6.524 -9.709 -4.391 1.00 88.75 171 SER A C 1
ATOM 1308 O O . SER A 1 171 ? -5.765 -10.512 -3.852 1.00 88.75 171 SER A O 1
ATOM 1310 N N . LEU A 1 172 ? -7.738 -9.429 -3.902 1.00 88.31 172 LEU A N 1
ATOM 1311 C CA . LEU A 1 172 ? -8.302 -10.100 -2.721 1.00 88.31 172 LEU A CA 1
ATOM 1312 C C . LEU A 1 172 ? -8.388 -11.609 -2.924 1.00 88.31 172 LEU A C 1
ATOM 1314 O O . LEU A 1 172 ? -7.894 -12.365 -2.096 1.00 88.31 172 LEU A O 1
ATOM 1318 N N . GLU A 1 173 ? -8.958 -12.044 -4.046 1.00 86.88 173 GLU A N 1
ATOM 1319 C CA . GLU A 1 173 ? -9.130 -13.466 -4.350 1.00 86.88 173 GLU A CA 1
ATOM 1320 C C . GLU A 1 173 ? -7.786 -14.195 -4.437 1.00 86.88 173 GLU A C 1
ATOM 1322 O O . GLU A 1 173 ? -7.631 -15.297 -3.912 1.00 86.88 173 GLU A O 1
ATOM 1327 N N . ARG A 1 174 ? -6.785 -13.568 -5.061 1.00 84.56 174 ARG A N 1
ATOM 1328 C CA . ARG A 1 174 ? -5.486 -14.200 -5.308 1.00 84.56 174 ARG A CA 1
ATOM 1329 C C . ARG A 1 174 ? -4.608 -14.335 -4.066 1.00 84.56 174 ARG A C 1
ATOM 1331 O O . ARG A 1 174 ? -3.823 -15.274 -3.986 1.00 84.56 174 ARG A O 1
ATOM 1338 N N . TYR A 1 175 ? -4.675 -13.373 -3.155 1.00 79.38 175 TYR A N 1
ATOM 1339 C CA . TYR A 1 175 ? -3.720 -13.254 -2.04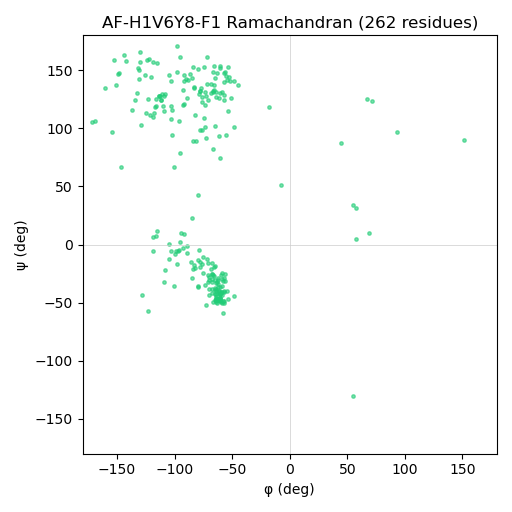9 1.00 79.38 175 TYR A CA 1
ATOM 1340 C C . TYR A 1 175 ? -4.372 -13.360 -0.667 1.00 79.38 175 TYR A C 1
ATOM 1342 O O . TYR A 1 175 ? -3.652 -13.376 0.323 1.00 79.38 175 TYR A O 1
ATOM 1350 N N . GLN A 1 176 ? -5.707 -13.427 -0.599 1.00 75.81 176 GLN A N 1
ATOM 1351 C CA . GLN A 1 176 ? -6.482 -13.630 0.629 1.00 75.81 176 GLN A CA 1
ATOM 1352 C C . GLN A 1 176 ? -6.219 -12.575 1.721 1.00 75.81 176 GLN A C 1
ATOM 1354 O O . GLN A 1 176 ? -6.317 -12.852 2.913 1.00 75.81 176 GLN A O 1
ATOM 1359 N N . HIS A 1 177 ? -5.896 -11.335 1.333 1.00 79.12 177 HIS A N 1
ATOM 1360 C CA . HIS A 1 177 ? -5.876 -10.222 2.290 1.00 79.12 177 HIS A CA 1
ATOM 1361 C C . HIS A 1 177 ? -7.289 -9.812 2.714 1.00 79.12 177 HIS A C 1
ATOM 1363 O O . HIS A 1 177 ? -8.279 -10.106 2.048 1.00 79.12 177 HIS A O 1
ATOM 1369 N N . HIS A 1 178 ? -7.367 -9.097 3.833 1.00 90.94 178 HIS A N 1
ATOM 1370 C CA . HIS A 1 178 ? -8.623 -8.791 4.516 1.00 90.94 178 HIS A CA 1
ATOM 1371 C C . HIS A 1 178 ? -9.313 -7.554 3.926 1.00 90.94 178 HIS A C 1
ATOM 1373 O O . HIS A 1 178 ? -10.535 -7.439 3.965 1.00 90.94 178 HIS A O 1
ATOM 1379 N N . LEU A 1 179 ? -8.524 -6.627 3.374 1.00 95.00 179 LEU A N 1
ATOM 1380 C CA . LEU A 1 179 ? -9.002 -5.387 2.771 1.00 95.00 179 LEU A CA 1
ATOM 1381 C C . LEU A 1 179 ? -8.044 -4.937 1.662 1.00 95.00 179 LEU A C 1
ATOM 1383 O O . LEU A 1 179 ? -6.819 -4.948 1.834 1.00 95.00 179 LEU A O 1
ATOM 1387 N N . VAL A 1 180 ? -8.603 -4.486 0.540 1.00 96.00 180 VAL A N 1
ATOM 1388 C CA . VAL A 1 180 ? -7.888 -3.698 -0.468 1.00 96.00 180 VAL A CA 1
ATOM 1389 C C . VAL A 1 180 ? -8.458 -2.288 -0.471 1.00 96.00 180 VAL A C 1
ATOM 1391 O O . VAL A 1 180 ? -9.655 -2.098 -0.676 1.00 96.00 180 VAL A O 1
ATOM 1394 N N . ILE A 1 181 ? -7.590 -1.300 -0.274 1.00 97.44 181 ILE A N 1
ATOM 1395 C CA . ILE A 1 181 ? -7.921 0.115 -0.432 1.00 97.44 181 ILE A CA 1
ATOM 1396 C C . ILE A 1 181 ? -7.491 0.528 -1.839 1.00 97.44 181 ILE A C 1
ATOM 1398 O O . ILE A 1 181 ? -6.302 0.618 -2.152 1.00 97.44 181 ILE A O 1
ATOM 1402 N N . GLY A 1 182 ? -8.472 0.707 -2.714 1.00 96.56 182 GLY A N 1
ATOM 1403 C CA . GLY A 1 182 ? -8.276 1.166 -4.080 1.00 96.56 182 GLY A CA 1
ATOM 1404 C C . GLY A 1 182 ? -8.303 2.688 -4.167 1.00 96.56 182 GLY A C 1
ATOM 1405 O O . GLY A 1 182 ? -9.116 3.337 -3.512 1.00 96.56 182 GLY A O 1
ATOM 1406 N N . ASN A 1 183 ? -7.450 3.272 -4.999 1.00 95.75 183 ASN A N 1
ATOM 1407 C CA . ASN A 1 183 ? -7.443 4.708 -5.238 1.00 95.75 183 ASN A CA 1
ATOM 1408 C C . ASN A 1 183 ? -6.981 5.039 -6.664 1.00 95.75 183 ASN A C 1
ATOM 1410 O O . ASN A 1 183 ? -6.121 4.360 -7.228 1.00 95.75 183 ASN A O 1
ATOM 1414 N N . LEU A 1 184 ? -7.527 6.112 -7.240 1.00 95.62 184 LEU A N 1
ATOM 1415 C CA . LEU A 1 184 ? -7.065 6.636 -8.525 1.00 95.62 184 LEU A CA 1
ATOM 1416 C C . LEU A 1 184 ? -5.988 7.691 -8.308 1.00 95.62 184 LEU A C 1
ATOM 1418 O O . LEU A 1 184 ? -6.101 8.509 -7.400 1.00 95.62 184 LEU A O 1
ATOM 1422 N N . LEU A 1 185 ? -4.950 7.713 -9.147 1.00 93.88 185 LEU A N 1
ATOM 1423 C CA . LEU A 1 185 ? -3.851 8.680 -9.020 1.00 93.88 185 LEU A CA 1
ATOM 1424 C C . LEU A 1 185 ? -4.348 10.133 -8.996 1.00 93.88 185 LEU A C 1
ATOM 1426 O O . LEU A 1 185 ? -3.853 10.937 -8.206 1.00 93.88 185 LEU A O 1
ATOM 1430 N N . SER A 1 186 ? -5.340 10.439 -9.829 1.00 92.62 186 SER A N 1
ATOM 1431 C CA . SER A 1 186 ? -5.948 11.762 -9.976 1.00 92.62 186 SER A CA 1
ATOM 1432 C C . SER A 1 186 ? -6.802 12.183 -8.777 1.00 92.62 186 SER A C 1
ATOM 1434 O O . SER A 1 186 ? -6.843 13.366 -8.455 1.00 92.62 186 SER A O 1
ATOM 1436 N N . THR A 1 187 ? -7.450 11.238 -8.087 1.00 93.75 187 THR A N 1
ATOM 1437 C CA . THR A 1 187 ? -8.404 11.528 -7.000 1.00 93.75 187 THR A CA 1
ATOM 1438 C C . THR A 1 187 ? -7.960 11.001 -5.632 1.00 93.75 187 THR A C 1
ATOM 1440 O O . THR A 1 187 ? -8.698 11.135 -4.661 1.00 93.75 187 THR A O 1
ATOM 1443 N N . ARG A 1 188 ? -6.730 10.480 -5.498 1.00 94.25 188 ARG A N 1
ATOM 1444 C CA . ARG A 1 188 ? -6.226 9.801 -4.283 1.00 94.25 188 ARG A CA 1
ATOM 1445 C C . ARG A 1 188 ? -6.294 10.606 -2.985 1.00 94.25 188 ARG A C 1
ATOM 1447 O O . ARG A 1 188 ? -6.300 10.008 -1.921 1.00 94.25 188 ARG A O 1
ATOM 1454 N N . LYS A 1 189 ? -6.292 11.941 -3.061 1.00 94.31 189 LYS A N 1
ATOM 1455 C CA . LYS A 1 189 ? -6.430 12.824 -1.886 1.00 94.31 189 LYS A CA 1
ATOM 1456 C C . LYS A 1 189 ? -7.890 13.033 -1.471 1.00 94.31 189 LYS A C 1
ATOM 1458 O O . LYS A 1 189 ? -8.150 13.497 -0.372 1.00 94.31 189 LYS A O 1
ATOM 1463 N N . TRP A 1 190 ? -8.826 12.728 -2.363 1.00 93.88 190 TRP A N 1
ATOM 1464 C CA . TRP A 1 190 ? -10.241 13.064 -2.249 1.00 93.88 190 TRP A CA 1
ATOM 1465 C C . TRP A 1 190 ? -11.120 11.853 -1.982 1.00 93.88 190 TRP A C 1
ATOM 1467 O O . TRP A 1 190 ? -12.149 11.990 -1.320 1.00 93.88 190 TRP A O 1
ATOM 1477 N N . GLU A 1 191 ? -10.750 10.687 -2.506 1.00 94.50 191 GLU A N 1
ATOM 1478 C CA . GLU A 1 191 ? -11.497 9.459 -2.290 1.00 94.50 191 GLU A CA 1
ATOM 1479 C C . GLU A 1 191 ? -10.638 8.200 -2.368 1.00 94.50 191 GLU A C 1
ATOM 1481 O O . GLU A 1 191 ? -9.587 8.164 -3.015 1.00 94.50 191 GLU A O 1
ATOM 1486 N N . VAL A 1 192 ? -11.160 7.147 -1.749 1.00 96.69 192 VAL A N 1
ATOM 1487 C CA . VAL A 1 192 ? -10.695 5.768 -1.883 1.00 96.69 192 VAL A CA 1
ATOM 1488 C C . VAL A 1 192 ? -11.894 4.819 -1.889 1.00 96.69 192 VAL A C 1
ATOM 1490 O O . VAL A 1 192 ? -12.960 5.152 -1.370 1.00 96.69 192 VAL A O 1
ATOM 1493 N N . VAL A 1 193 ? -11.720 3.619 -2.432 1.00 96.12 193 VAL A N 1
ATOM 1494 C CA . VAL A 1 193 ? -12.707 2.535 -2.370 1.00 96.12 193 VAL A CA 1
ATOM 1495 C C . VAL A 1 193 ? -12.188 1.412 -1.480 1.00 96.12 193 VAL A C 1
ATOM 1497 O O . VAL A 1 193 ? -11.057 0.953 -1.628 1.00 96.12 193 VAL A O 1
ATOM 1500 N N . PHE A 1 194 ? -13.010 0.977 -0.534 1.00 96.38 194 PHE A N 1
ATOM 1501 C CA . PHE A 1 194 ? -12.750 -0.176 0.315 1.00 96.38 194 PHE A CA 1
ATOM 1502 C C . PHE A 1 194 ? -13.369 -1.396 -0.354 1.00 96.38 194 PHE A C 1
ATOM 1504 O O . PHE A 1 194 ? -14.576 -1.433 -0.588 1.00 96.38 194 PHE A O 1
ATOM 1511 N N . VAL A 1 195 ? -12.540 -2.390 -0.650 1.00 95.31 195 VAL A N 1
ATOM 1512 C CA . VAL A 1 195 ? -12.969 -3.667 -1.219 1.00 95.31 195 VAL A CA 1
ATOM 1513 C C . VAL A 1 195 ? -12.615 -4.754 -0.211 1.00 95.31 195 VAL A C 1
ATOM 1515 O O . VAL A 1 195 ? -11.440 -4.934 0.119 1.00 95.31 195 VAL A O 1
ATOM 1518 N N . ALA A 1 196 ? -13.626 -5.457 0.296 1.00 93.12 196 ALA A N 1
ATOM 1519 C CA . ALA A 1 196 ? -13.480 -6.510 1.298 1.00 93.12 196 ALA A CA 1
ATOM 1520 C C . ALA A 1 196 ? -14.245 -7.781 0.879 1.00 93.12 196 ALA A C 1
ATOM 1522 O O . ALA A 1 196 ? -15.263 -7.682 0.187 1.00 93.12 196 ALA A O 1
ATOM 1523 N N . PRO A 1 197 ? -13.789 -8.985 1.274 1.00 89.88 197 PRO A N 1
ATOM 1524 C CA . PRO A 1 197 ? -14.450 -10.233 0.898 1.00 89.88 197 PRO A CA 1
ATOM 1525 C C . PRO A 1 197 ? -15.896 -10.300 1.408 1.00 89.88 197 PRO A C 1
ATOM 1527 O O . PRO A 1 197 ? -16.159 -10.068 2.586 1.00 89.88 197 PRO A O 1
ATOM 1530 N N . GLY A 1 198 ? -16.838 -10.644 0.526 1.00 86.62 198 GLY A N 1
ATOM 1531 C CA . GLY A 1 198 ? -18.250 -10.828 0.888 1.00 86.62 198 GLY A CA 1
ATOM 1532 C C . GLY A 1 198 ? -19.000 -9.549 1.284 1.00 86.62 198 GLY A C 1
ATOM 1533 O O . GLY A 1 198 ? -20.127 -9.645 1.764 1.00 86.62 198 GLY A O 1
ATOM 1534 N N . GLN A 1 199 ? -18.405 -8.369 1.086 1.00 88.38 199 GLN A N 1
ATOM 1535 C CA . GLN A 1 199 ? -19.027 -7.072 1.356 1.00 88.38 199 GLN A CA 1
ATOM 1536 C C . GLN A 1 199 ? -19.201 -6.275 0.060 1.00 88.38 199 GLN A C 1
ATOM 1538 O O . GLN A 1 199 ? -18.496 -6.504 -0.924 1.00 88.38 199 GLN A O 1
ATOM 1543 N N . ALA A 1 200 ? -20.158 -5.345 0.058 1.00 90.56 200 ALA A N 1
ATOM 1544 C CA . ALA A 1 200 ? -20.278 -4.368 -1.017 1.00 90.56 200 ALA A CA 1
ATOM 1545 C C . ALA A 1 200 ? -19.072 -3.416 -1.006 1.00 90.56 200 ALA A C 1
ATOM 1547 O O . ALA A 1 200 ? -18.514 -3.120 0.054 1.00 90.56 200 ALA A O 1
ATOM 1548 N N . ASP A 1 201 ? -18.684 -2.942 -2.189 1.00 93.00 201 ASP A N 1
ATOM 1549 C CA . ASP A 1 201 ? -17.607 -1.965 -2.328 1.00 93.00 201 ASP A CA 1
ATOM 1550 C C . ASP A 1 201 ? -18.034 -0.663 -1.632 1.00 93.00 201 ASP A C 1
ATOM 1552 O O . ASP A 1 201 ? -19.148 -0.189 -1.835 1.00 93.00 201 ASP A O 1
ATOM 1556 N N . ARG A 1 202 ? -17.174 -0.087 -0.784 1.00 93.19 202 ARG A N 1
ATOM 1557 C CA . ARG A 1 202 ? -17.519 1.111 -0.001 1.00 93.19 202 ARG A CA 1
ATOM 1558 C C . ARG A 1 202 ? -16.618 2.282 -0.353 1.00 93.19 202 ARG A C 1
ATOM 1560 O O . ARG A 1 202 ? -15.434 2.282 -0.016 1.00 93.19 202 ARG A O 1
ATOM 1567 N N . TRP A 1 203 ? -17.180 3.317 -0.963 1.00 93.12 203 TRP A N 1
ATOM 1568 C CA . TRP A 1 203 ? -16.460 4.555 -1.250 1.00 93.12 203 TRP A CA 1
ATOM 1569 C C . TRP A 1 203 ? -16.335 5.439 -0.003 1.00 93.12 203 TRP A C 1
ATOM 1571 O O . TRP A 1 203 ? -17.303 5.689 0.710 1.00 93.12 203 TRP A O 1
ATOM 1581 N N . VAL A 1 204 ? -15.125 5.930 0.261 1.00 93.00 204 VAL A N 1
ATOM 1582 C CA . VAL A 1 204 ? -14.813 6.880 1.336 1.00 93.00 204 VAL A CA 1
ATOM 1583 C C . VAL A 1 204 ? -14.326 8.168 0.691 1.00 93.00 204 VAL A C 1
ATOM 1585 O O . VAL A 1 204 ? -13.395 8.142 -0.110 1.00 93.00 204 VAL A O 1
ATOM 1588 N N . ARG A 1 205 ? -14.961 9.297 1.023 1.00 92.81 205 ARG A N 1
ATOM 1589 C CA . ARG A 1 205 ? -14.730 10.591 0.368 1.00 92.81 205 ARG A CA 1
ATOM 1590 C C . ARG A 1 205 ? -14.513 11.698 1.382 1.00 92.81 205 ARG A C 1
ATOM 1592 O O . ARG A 1 205 ? -15.218 11.760 2.385 1.00 92.81 205 ARG A O 1
ATOM 1599 N N . VAL A 1 206 ? -13.603 12.616 1.072 1.00 91.88 206 VAL A N 1
ATOM 1600 C CA . VAL A 1 206 ? -13.452 13.849 1.846 1.00 91.88 206 VAL A CA 1
ATOM 1601 C C . VAL A 1 206 ? -14.717 14.713 1.690 1.00 91.88 206 VAL A C 1
ATOM 1603 O O . VAL A 1 206 ? -15.194 14.891 0.557 1.00 91.88 206 VAL A O 1
ATOM 1606 N N . PRO A 1 207 ? -15.275 15.255 2.792 1.00 85.62 207 PRO A N 1
ATOM 1607 C CA . PRO A 1 207 ? -16.366 16.222 2.738 1.00 85.62 207 PRO A CA 1
ATOM 1608 C C . PRO A 1 207 ? -15.989 17.448 1.898 1.00 85.62 207 PRO A C 1
ATOM 1610 O O . PRO A 1 207 ? -14.871 17.949 1.970 1.00 85.62 207 PRO A O 1
ATOM 1613 N N . SER A 1 208 ? -16.927 17.951 1.096 1.00 75.50 208 SER A N 1
ATOM 1614 C CA . SER A 1 208 ? -16.741 19.184 0.324 1.00 75.50 208 SER A CA 1
ATOM 1615 C C . SER A 1 208 ? -17.956 20.084 0.502 1.00 75.50 208 SER A C 1
ATOM 1617 O O . SER A 1 208 ? -19.089 19.645 0.300 1.00 75.50 208 SER A O 1
ATOM 1619 N N . ALA A 1 209 ? -17.723 21.360 0.820 1.00 62.34 209 ALA A N 1
ATOM 1620 C CA . ALA A 1 209 ? -18.774 22.360 1.027 1.00 62.34 209 ALA A CA 1
ATOM 1621 C C . ALA A 1 209 ? -19.674 22.566 -0.211 1.00 62.34 209 ALA A C 1
ATOM 1623 O O . ALA A 1 209 ? -20.841 22.938 -0.083 1.00 62.34 209 ALA A O 1
ATOM 1624 N N . GLN A 1 210 ? -19.164 22.299 -1.421 1.00 58.41 210 GLN A N 1
ATOM 1625 C CA . GLN A 1 210 ? -19.974 22.298 -2.648 1.00 58.41 210 GLN A CA 1
ATOM 1626 C C . GLN A 1 210 ? -20.948 21.106 -2.702 1.00 58.41 210 GLN A C 1
ATOM 1628 O O . GLN A 1 210 ? -22.047 21.230 -3.247 1.00 58.41 210 GLN A O 1
ATOM 1633 N N . ARG A 1 211 ? -20.589 19.965 -2.096 1.00 59.03 211 ARG A N 1
ATOM 1634 C CA . ARG A 1 211 ? -21.441 18.765 -2.033 1.00 59.03 211 ARG A CA 1
ATOM 1635 C C . ARG A 1 211 ? -22.515 18.877 -0.955 1.00 59.03 211 ARG A C 1
ATOM 1637 O O . ARG A 1 211 ? -23.645 18.481 -1.211 1.00 59.03 211 ARG A O 1
ATOM 1644 N N . GLU A 1 212 ? -22.216 19.497 0.187 1.00 53.50 212 GLU A N 1
ATOM 1645 C CA . GLU A 1 212 ? -23.215 19.723 1.247 1.00 53.50 212 GLU A CA 1
ATOM 1646 C C . GLU A 1 212 ? -24.376 20.614 0.780 1.00 53.50 212 GLU A C 1
ATOM 1648 O O . GLU A 1 212 ? -25.530 20.350 1.106 1.00 53.50 212 GLU A O 1
ATOM 1653 N N . ARG A 1 213 ? -24.105 21.624 -0.062 1.00 48.31 213 ARG A N 1
ATOM 1654 C CA . ARG A 1 213 ? -25.156 22.479 -0.649 1.00 48.31 213 ARG A CA 1
ATOM 1655 C C . ARG A 1 213 ? -26.021 21.758 -1.683 1.00 48.31 213 ARG A C 1
ATOM 1657 O O . ARG A 1 213 ? -27.177 22.123 -1.859 1.00 48.31 213 ARG A O 1
ATOM 1664 N N . SER A 1 214 ? -25.467 20.746 -2.348 1.00 50.03 214 SER A N 1
ATOM 1665 C CA . SER A 1 214 ? -26.165 19.961 -3.373 1.00 50.03 214 SER A CA 1
ATOM 1666 C C . SER A 1 214 ? -27.050 18.862 -2.770 1.00 50.03 214 SER A C 1
ATOM 1668 O O . SER A 1 214 ? -27.994 18.424 -3.413 1.00 50.03 214 SER A O 1
ATOM 1670 N N . ALA A 1 215 ? -26.798 18.460 -1.518 1.00 52.00 215 ALA A N 1
ATOM 1671 C CA . ALA A 1 215 ? -27.633 17.513 -0.771 1.00 52.00 215 ALA A CA 1
ATOM 1672 C C . ALA A 1 215 ? -28.911 18.148 -0.173 1.00 52.00 215 ALA A C 1
ATOM 1674 O O . ALA A 1 215 ? -29.738 17.446 0.401 1.00 52.00 215 ALA A O 1
ATOM 1675 N N . GLY A 1 216 ? -29.082 19.472 -0.294 1.00 43.59 216 GLY A N 1
ATOM 1676 C CA . GLY A 1 216 ? -30.232 20.219 0.233 1.00 43.59 216 GLY A CA 1
ATOM 1677 C C . GLY A 1 216 ? -31.407 20.399 -0.738 1.00 43.59 216 GLY A C 1
ATOM 1678 O O . GLY A 1 216 ? -32.306 21.182 -0.437 1.00 43.59 216 GLY A O 1
ATOM 1679 N N . GLY A 1 217 ? -31.403 19.737 -1.901 1.00 42.31 217 GLY A N 1
ATOM 1680 C CA . GLY A 1 217 ? -32.416 19.900 -2.950 1.00 42.31 217 GLY A CA 1
ATOM 1681 C C . GLY A 1 217 ? -33.083 18.584 -3.353 1.00 42.31 217 GLY A C 1
ATOM 1682 O O . GLY A 1 217 ? -32.438 17.726 -3.938 1.00 42.31 217 GLY A O 1
ATOM 1683 N N . ASP A 1 218 ? -34.376 18.483 -3.040 1.00 38.69 218 ASP A N 1
ATOM 1684 C CA . ASP A 1 218 ? -35.401 17.575 -3.583 1.00 38.69 218 ASP A CA 1
ATOM 1685 C C . ASP A 1 218 ? -35.032 16.086 -3.777 1.00 38.69 218 ASP A C 1
ATOM 1687 O O . ASP A 1 218 ? -34.628 15.646 -4.852 1.00 38.69 218 ASP A O 1
ATOM 1691 N N . GLY A 1 219 ? -35.228 15.297 -2.712 1.00 43.19 219 GLY A N 1
ATOM 1692 C CA . GLY A 1 219 ? -36.151 14.146 -2.695 1.00 43.19 219 GLY A CA 1
ATOM 1693 C C . GLY A 1 219 ? -36.008 12.996 -3.700 1.00 43.19 219 GLY A C 1
ATOM 1694 O O . GLY A 1 219 ? -36.843 12.095 -3.680 1.00 43.19 219 GLY A O 1
ATOM 1695 N N . SER A 1 220 ? -34.989 12.974 -4.552 1.00 37.16 220 SER A N 1
ATOM 1696 C CA . SER A 1 220 ? -34.650 11.819 -5.379 1.00 37.16 220 SER A CA 1
ATOM 1697 C C . SER A 1 220 ? -33.354 11.214 -4.856 1.00 37.16 220 SER A C 1
ATOM 1699 O O . SER A 1 220 ? -32.306 11.856 -4.874 1.00 37.16 220 SER A O 1
ATOM 1701 N N . GLU A 1 221 ? -33.437 9.979 -4.354 1.00 39.19 221 GLU A N 1
ATOM 1702 C CA . GLU A 1 221 ? -32.295 9.095 -4.093 1.00 39.19 221 GLU A CA 1
ATOM 1703 C C . GLU A 1 221 ? -31.560 8.843 -5.416 1.00 39.19 221 GLU A C 1
ATOM 1705 O O . GLU A 1 221 ? -31.706 7.819 -6.085 1.00 39.19 221 GLU A O 1
ATOM 1710 N N . ALA A 1 222 ? -30.820 9.841 -5.878 1.00 38.16 222 ALA A N 1
ATOM 1711 C CA . ALA A 1 222 ? -30.073 9.752 -7.104 1.00 38.16 222 ALA A CA 1
ATOM 1712 C C . ALA A 1 222 ? -28.828 8.898 -6.824 1.00 38.16 222 ALA A C 1
ATOM 1714 O O . ALA A 1 222 ? -27.855 9.364 -6.247 1.00 38.16 222 ALA A O 1
ATOM 1715 N N . SER A 1 223 ? -28.935 7.620 -7.189 1.00 39.69 223 SER A N 1
ATOM 1716 C CA . SER A 1 223 ? -27.945 6.638 -7.670 1.00 39.69 223 SER A CA 1
ATOM 1717 C C . SER A 1 223 ? -26.499 7.123 -7.988 1.00 39.69 223 SER A C 1
ATOM 1719 O O . SER A 1 223 ? -25.963 6.827 -9.062 1.00 39.69 223 SER A O 1
ATOM 1721 N N . TRP A 1 224 ? -25.824 7.831 -7.081 1.00 46.22 224 TRP A N 1
ATOM 1722 C CA . TRP A 1 224 ? -24.465 8.373 -7.267 1.00 46.22 224 TRP A CA 1
ATOM 1723 C C . TRP A 1 224 ? -23.408 7.761 -6.325 1.00 46.22 224 TRP A C 1
ATOM 1725 O O . TRP A 1 224 ? -22.283 8.264 -6.258 1.00 46.22 224 TRP A O 1
ATOM 1735 N N . GLU A 1 225 ? -23.724 6.675 -5.615 1.00 59.59 225 GLU A N 1
ATOM 1736 C CA . GLU A 1 225 ? -22.878 6.186 -4.512 1.00 59.59 225 GLU A CA 1
ATOM 1737 C C . GLU A 1 225 ? -21.714 5.251 -4.904 1.00 59.59 225 GLU A C 1
ATOM 1739 O O . GLU A 1 225 ? -20.761 5.168 -4.138 1.00 59.59 225 GLU A O 1
ATOM 1744 N N . ASP A 1 226 ? -21.679 4.675 -6.117 1.00 67.38 226 ASP A N 1
ATOM 1745 C CA . ASP A 1 226 ? -20.678 3.637 -6.473 1.00 67.38 226 ASP A CA 1
ATOM 1746 C C . ASP A 1 226 ? -19.722 3.958 -7.637 1.00 67.38 226 ASP A C 1
ATOM 1748 O O . ASP A 1 226 ? -18.949 3.101 -8.076 1.00 67.38 226 ASP A O 1
ATOM 1752 N N . LYS A 1 227 ? -19.743 5.184 -8.170 1.00 77.50 227 LYS A N 1
ATOM 1753 C CA . LYS A 1 227 ? 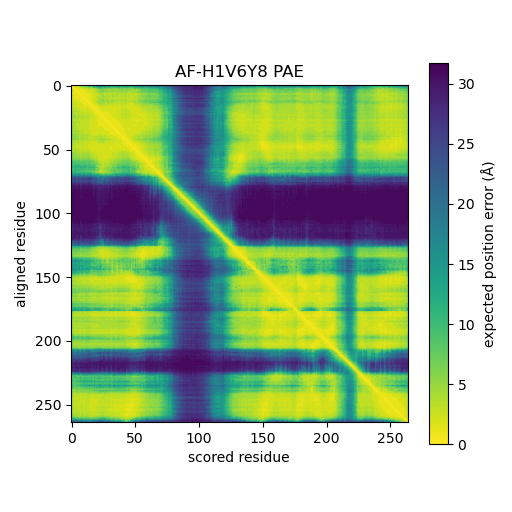-18.872 5.575 -9.295 1.00 77.50 227 LYS A CA 1
ATOM 1754 C C . LYS A 1 227 ? -17.695 6.433 -8.833 1.00 77.50 227 LYS A C 1
ATOM 1756 O O . LYS A 1 227 ? -17.937 7.318 -8.017 1.00 77.50 227 LYS A O 1
ATOM 1761 N N . PRO A 1 228 ? -16.480 6.255 -9.389 1.00 85.75 228 PRO A N 1
ATOM 1762 C CA . PRO A 1 228 ? -15.341 7.134 -9.116 1.00 85.75 228 PRO A CA 1
ATOM 1763 C C . PRO A 1 228 ? -15.651 8.607 -9.428 1.00 85.75 228 PRO A C 1
ATOM 1765 O O . PRO A 1 228 ? -16.426 8.901 -10.342 1.00 85.75 228 PRO A O 1
ATOM 1768 N N . LEU A 1 229 ? -15.038 9.531 -8.690 1.00 85.81 229 LEU A N 1
ATOM 1769 C CA . LEU A 1 229 ? -15.128 10.970 -8.933 1.00 85.81 229 LEU A CA 1
ATOM 1770 C C . LEU A 1 229 ? -14.486 11.344 -10.272 1.00 85.81 229 LEU A C 1
ATOM 1772 O O . LEU A 1 229 ? -13.440 10.817 -10.648 1.00 85.81 229 LEU A O 1
ATOM 1776 N N . ASP A 1 230 ? -15.089 12.321 -10.950 1.00 85.38 230 ASP A N 1
ATOM 1777 C CA . ASP A 1 230 ? -14.482 12.969 -12.111 1.00 85.38 230 ASP A CA 1
ATOM 1778 C C . ASP A 1 230 ? -13.349 13.905 -11.647 1.00 85.38 230 ASP A C 1
ATOM 1780 O O . ASP A 1 230 ? -13.620 14.855 -10.901 1.00 85.38 230 ASP A O 1
ATOM 1784 N N . PRO A 1 231 ? -12.093 13.685 -12.082 1.00 85.12 231 PRO A N 1
ATOM 1785 C CA . PRO A 1 231 ? -10.971 14.558 -11.748 1.00 85.12 231 PRO A CA 1
ATOM 1786 C C . PRO A 1 231 ? -11.184 16.023 -12.137 1.00 85.12 231 PRO A C 1
ATOM 1788 O O . PRO A 1 231 ? -10.687 16.906 -11.446 1.00 85.12 231 PRO A O 1
ATOM 1791 N N . ASN A 1 232 ? -11.930 16.292 -13.213 1.00 86.69 232 ASN A N 1
ATOM 1792 C CA . ASN A 1 232 ? -12.144 17.654 -13.713 1.00 86.69 232 ASN A CA 1
ATOM 1793 C C . ASN A 1 232 ? -13.144 18.452 -12.867 1.00 86.69 232 ASN A C 1
ATOM 1795 O O . ASN A 1 232 ? -13.202 19.674 -12.969 1.00 86.69 232 ASN A O 1
ATOM 1799 N N . ALA A 1 233 ? -13.938 17.771 -12.038 1.00 85.00 233 ALA A N 1
ATOM 1800 C CA . ALA A 1 233 ? -14.904 18.394 -11.138 1.00 85.00 233 ALA A CA 1
ATOM 1801 C C . ALA A 1 233 ? -14.304 18.735 -9.760 1.00 85.00 233 ALA A C 1
ATOM 1803 O O . ALA A 1 233 ? -15.015 19.236 -8.886 1.00 85.00 233 ALA A O 1
ATOM 1804 N N . LEU A 1 234 ? -13.024 18.424 -9.529 1.00 84.75 234 LEU A N 1
ATOM 1805 C CA . LEU A 1 234 ? -12.352 18.677 -8.259 1.00 84.75 234 LEU A CA 1
ATOM 1806 C C . LEU A 1 234 ? -11.759 20.095 -8.205 1.00 84.75 234 LEU A C 1
ATOM 1808 O O . LEU A 1 23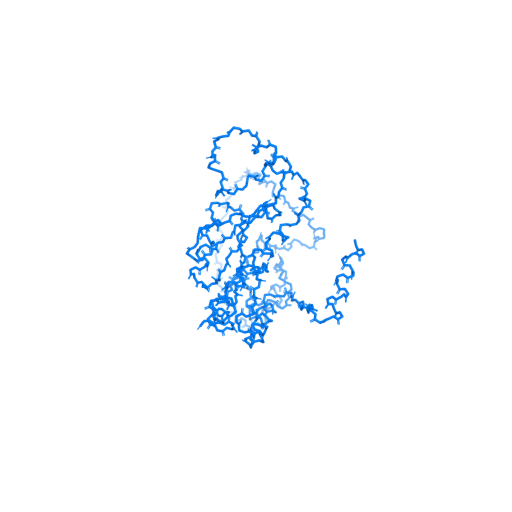4 ? -11.299 20.608 -9.225 1.00 84.75 234 LEU A O 1
ATOM 1812 N N . PRO A 1 235 ? -11.730 20.731 -7.019 1.00 85.44 235 PRO A N 1
ATOM 1813 C CA . PRO A 1 235 ? -10.979 21.965 -6.817 1.00 85.44 235 PRO A CA 1
ATOM 1814 C C . PRO A 1 235 ? -9.493 21.789 -7.156 1.00 85.44 235 PRO A C 1
ATOM 1816 O O . PRO A 1 235 ? -8.917 20.732 -6.906 1.00 85.44 235 PRO A O 1
ATOM 1819 N N . GLU A 1 236 ? -8.855 22.853 -7.652 1.00 81.62 236 GLU A N 1
ATOM 1820 C CA . GLU A 1 236 ? -7.402 22.867 -7.893 1.00 81.62 236 GLU A CA 1
ATOM 1821 C C . GLU A 1 236 ? -6.585 22.785 -6.592 1.00 81.62 236 GLU A C 1
ATOM 1823 O O . GLU A 1 236 ? -5.445 22.322 -6.594 1.00 81.62 236 GLU A O 1
ATOM 1828 N N . SER A 1 237 ? -7.155 23.245 -5.473 1.00 86.00 237 SER A N 1
ATOM 1829 C CA . SER A 1 237 ? -6.525 23.171 -4.157 1.00 86.00 237 SER A CA 1
ATOM 1830 C C . SER A 1 237 ? -6.667 21.786 -3.537 1.00 86.00 237 SER A C 1
ATOM 1832 O O . SER A 1 237 ? -7.681 21.119 -3.719 1.00 86.00 237 SER A O 1
ATOM 1834 N N . ASP A 1 238 ? -5.702 21.401 -2.705 1.00 87.44 238 ASP A N 1
ATOM 1835 C CA . ASP A 1 238 ? -5.821 20.206 -1.871 1.00 87.44 238 ASP A CA 1
ATOM 1836 C C . ASP A 1 238 ? -7.014 20.302 -0.894 1.00 87.44 238 ASP A C 1
ATOM 1838 O O . ASP A 1 238 ? -7.397 21.408 -0.493 1.00 87.44 238 ASP A O 1
ATOM 1842 N N . PRO A 1 239 ? -7.608 19.161 -0.496 1.00 89.12 239 PRO A N 1
ATOM 1843 C CA . PRO A 1 239 ? -8.682 19.149 0.488 1.00 89.12 239 PRO A CA 1
ATOM 1844 C C . PRO A 1 239 ? -8.207 19.665 1.853 1.00 89.12 239 PRO A C 1
ATOM 1846 O O . PRO A 1 239 ? -7.070 19.435 2.260 1.00 89.12 239 PRO A O 1
ATOM 1849 N N . GLU A 1 240 ? -9.108 20.312 2.597 1.00 88.62 240 GLU A N 1
ATOM 1850 C CA . GLU A 1 240 ? -8.821 20.796 3.959 1.00 88.62 240 GLU A CA 1
ATOM 1851 C C . GLU A 1 240 ? -8.576 19.655 4.957 1.00 88.62 240 GLU A C 1
ATOM 1853 O O . GLU A 1 240 ? -7.873 19.827 5.954 1.00 88.62 240 GLU A O 1
ATOM 1858 N N . VAL A 1 241 ? -9.170 18.492 4.685 1.00 90.75 241 VAL A N 1
ATOM 1859 C CA . VAL A 1 241 ? -9.073 17.284 5.502 1.00 90.75 241 VAL A CA 1
ATOM 1860 C C . VAL A 1 241 ? -8.324 16.216 4.713 1.00 90.75 241 VAL A C 1
ATOM 1862 O O . VAL A 1 241 ? -8.685 15.898 3.581 1.00 90.75 241 VAL A O 1
ATOM 1865 N N . GLU A 1 242 ? -7.290 15.648 5.326 1.00 93.25 242 GLU A N 1
ATOM 1866 C CA . GLU A 1 242 ? -6.547 14.515 4.771 1.00 93.25 242 GLU A CA 1
ATOM 1867 C C . GLU A 1 242 ? -7.436 13.265 4.759 1.00 93.25 242 GLU A C 1
ATOM 1869 O O . GLU A 1 242 ? -8.038 12.915 5.775 1.00 93.25 242 GLU A O 1
ATOM 1874 N N . ILE A 1 243 ? -7.513 12.563 3.625 1.00 94.94 243 ILE A N 1
ATOM 1875 C CA . ILE A 1 243 ? -8.345 11.358 3.477 1.00 94.94 243 ILE A CA 1
ATOM 1876 C C . ILE A 1 243 ? -7.989 10.277 4.513 1.00 94.94 243 ILE A C 1
ATOM 1878 O O . ILE A 1 243 ? -8.856 9.526 4.962 1.00 94.94 243 ILE A O 1
ATOM 1882 N N . GLU A 1 244 ? -6.739 10.238 4.973 1.00 95.75 244 GLU A N 1
ATOM 1883 C CA . GLU A 1 244 ? -6.251 9.350 6.024 1.00 95.75 244 GLU A CA 1
ATOM 1884 C C . GLU A 1 244 ? -7.009 9.529 7.346 1.00 95.75 244 GLU A C 1
ATOM 1886 O O . GLU A 1 244 ? -7.194 8.552 8.072 1.00 95.75 244 GLU A O 1
ATOM 1891 N N . SER A 1 245 ? -7.535 10.723 7.647 1.00 95.44 245 SER A N 1
ATOM 1892 C CA . SER A 1 245 ? -8.357 10.925 8.847 1.00 95.44 245 SER A CA 1
ATOM 1893 C C . SER A 1 245 ? -9.700 10.193 8.786 1.00 95.44 245 SER A C 1
ATOM 1895 O O . SER A 1 245 ? -10.356 10.053 9.814 1.00 95.44 245 SER A O 1
ATOM 1897 N N . LEU A 1 246 ? -10.119 9.746 7.598 1.00 96.00 246 LEU A N 1
ATOM 1898 C CA . LEU A 1 246 ? -11.309 8.921 7.378 1.00 96.00 246 LEU A CA 1
ATOM 1899 C C . LEU A 1 246 ? -10.945 7.443 7.201 1.00 96.00 246 LEU A C 1
ATOM 1901 O O . LEU A 1 246 ? -11.678 6.568 7.659 1.00 96.00 246 LEU A O 1
ATOM 1905 N N . ILE A 1 247 ? -9.805 7.158 6.563 1.00 96.62 247 ILE A N 1
ATOM 1906 C CA . ILE A 1 247 ? -9.329 5.788 6.339 1.00 96.62 247 ILE A CA 1
ATOM 1907 C C . ILE A 1 247 ? -8.963 5.115 7.661 1.00 96.62 247 ILE A C 1
ATOM 1909 O O . ILE A 1 247 ? -9.403 3.995 7.905 1.00 96.62 247 ILE A O 1
ATOM 1913 N N . ILE A 1 248 ? -8.165 5.773 8.510 1.00 97.38 248 ILE A N 1
ATOM 1914 C CA . ILE A 1 248 ? -7.599 5.135 9.707 1.00 97.38 248 ILE A CA 1
ATOM 1915 C C . ILE A 1 248 ? -8.685 4.672 10.694 1.00 97.38 248 ILE A C 1
ATOM 1917 O O . ILE A 1 248 ? -8.637 3.498 11.059 1.00 97.38 248 ILE A O 1
ATOM 1921 N N . PRO A 1 249 ? -9.699 5.485 11.061 1.00 96.81 249 PRO A N 1
ATOM 1922 C CA . PRO A 1 249 ? -10.785 5.013 11.926 1.00 96.81 249 PRO A CA 1
ATOM 1923 C C . PRO A 1 249 ? -11.579 3.853 11.310 1.00 96.81 249 PRO A C 1
ATOM 1925 O O . PRO A 1 249 ? -11.898 2.881 11.983 1.00 96.81 249 PRO A O 1
ATOM 1928 N N . ALA A 1 250 ? -11.840 3.901 9.999 1.00 95.31 250 ALA A N 1
ATOM 1929 C CA . ALA A 1 250 ? -12.550 2.823 9.316 1.00 95.31 250 ALA A CA 1
ATOM 1930 C C . ALA A 1 250 ? -11.763 1.501 9.310 1.00 95.31 250 ALA A C 1
ATOM 1932 O O . ALA A 1 250 ? -12.351 0.426 9.420 1.00 95.31 250 ALA A O 1
ATOM 1933 N N . VAL A 1 251 ? -10.437 1.567 9.165 1.00 96.50 251 VAL A N 1
ATOM 1934 C CA . VAL A 1 251 ? -9.562 0.391 9.255 1.00 96.50 251 VAL A CA 1
ATOM 1935 C C . VAL A 1 251 ? -9.482 -0.122 10.695 1.00 96.50 251 VAL A C 1
ATOM 1937 O O . VAL A 1 251 ? -9.487 -1.333 10.891 1.00 96.50 251 VAL A O 1
ATOM 1940 N N . GLU A 1 252 ? -9.455 0.761 11.695 1.00 96.94 252 GLU A N 1
ATOM 1941 C CA . GLU A 1 252 ? -9.488 0.399 13.120 1.00 96.94 252 GLU A CA 1
ATOM 1942 C C . GLU A 1 252 ? -10.767 -0.367 13.493 1.00 96.94 252 GLU A C 1
ATOM 1944 O O . GLU A 1 252 ? -10.691 -1.397 14.169 1.00 96.94 252 GLU A O 1
ATOM 1949 N N . ASP A 1 253 ? -11.929 0.067 12.997 1.00 95.50 253 ASP A N 1
ATOM 1950 C CA . ASP A 1 253 ? -13.202 -0.633 13.202 1.00 95.50 253 ASP A CA 1
ATOM 1951 C C . ASP A 1 253 ? -13.170 -2.049 12.606 1.00 95.50 253 ASP A C 1
ATOM 1953 O O . ASP A 1 253 ? -13.551 -3.023 13.263 1.00 95.50 253 ASP A O 1
ATOM 1957 N N . LEU A 1 254 ? -12.670 -2.186 11.372 1.00 94.25 254 LEU A N 1
ATOM 1958 C CA . LEU A 1 254 ? -12.521 -3.484 10.707 1.00 94.25 254 LEU A CA 1
ATOM 1959 C C . LEU A 1 254 ? -11.510 -4.383 11.431 1.00 94.25 254 LEU A C 1
ATOM 1961 O O . LEU A 1 254 ? -11.741 -5.584 11.577 1.00 94.25 254 LEU A O 1
ATOM 1965 N N . HIS A 1 255 ? -10.412 -3.815 11.928 1.00 96.06 255 HIS A N 1
ATOM 1966 C CA . HIS A 1 255 ? -9.408 -4.556 12.689 1.00 96.06 255 HIS A CA 1
ATOM 1967 C C . HIS A 1 255 ? -9.954 -5.023 14.040 1.00 96.06 255 HIS A C 1
ATOM 1969 O O . HIS A 1 255 ? -9.733 -6.167 14.434 1.00 96.06 255 HIS A O 1
ATOM 1975 N N . SER A 1 256 ? -10.757 -4.195 14.704 1.00 96.44 256 SER A N 1
ATOM 1976 C CA . SER A 1 256 ? -11.458 -4.563 15.937 1.00 96.44 256 SER A CA 1
ATOM 1977 C C . SER A 1 256 ? -12.417 -5.736 15.714 1.00 96.44 256 SER A C 1
ATOM 1979 O O . SER A 1 256 ? -12.442 -6.675 16.513 1.00 96.44 256 SER A O 1
ATOM 1981 N N . GLN A 1 257 ? -13.164 -5.735 14.605 1.00 93.75 257 GLN A N 1
ATOM 1982 C CA . GLN A 1 257 ? -14.030 -6.855 14.214 1.00 93.75 257 GLN A CA 1
ATOM 1983 C C . GLN A 1 257 ? -13.223 -8.127 13.917 1.00 93.75 257 GLN A C 1
ATOM 1985 O O . GLN A 1 257 ? -13.600 -9.211 14.368 1.00 93.75 257 GLN A O 1
ATOM 1990 N N . HIS A 1 258 ? -12.091 -8.001 13.214 1.00 92.12 258 HIS A N 1
ATOM 1991 C CA . HIS A 1 258 ? -11.174 -9.113 12.934 1.00 92.12 258 HIS A CA 1
ATOM 1992 C C . HIS A 1 258 ? -10.668 -9.765 14.224 1.00 92.12 258 HIS A C 1
ATOM 1994 O O . HIS A 1 258 ? -10.792 -10.980 14.391 1.00 92.12 258 HIS A O 1
ATOM 2000 N N . ILE A 1 259 ? -10.192 -8.960 15.180 1.00 94.81 259 ILE A N 1
ATOM 2001 C CA . ILE A 1 259 ? -9.733 -9.433 16.495 1.00 94.81 259 ILE A CA 1
ATOM 2002 C C . ILE A 1 259 ? -10.846 -10.204 17.214 1.00 94.81 259 ILE A C 1
ATOM 2004 O O . ILE A 1 259 ? -10.616 -11.316 17.687 1.00 94.81 259 ILE A O 1
ATOM 2008 N N . GLN A 1 260 ? -12.060 -9.650 17.264 1.00 93.88 260 GLN A N 1
ATOM 2009 C CA . GLN A 1 260 ? -13.202 -10.293 17.922 1.00 93.88 260 GLN A CA 1
ATOM 2010 C C . GLN A 1 260 ? -13.611 -11.610 17.251 1.00 93.88 260 GLN A C 1
ATOM 2012 O O . GLN A 1 260 ? -14.060 -12.531 17.934 1.00 93.88 260 GLN A O 1
ATOM 2017 N N . SER A 1 261 ? -13.465 -11.718 15.928 1.00 90.12 261 SER A N 1
ATOM 2018 C CA . SER A 1 261 ? -13.819 -12.930 15.183 1.00 90.12 261 SER A CA 1
ATOM 2019 C C . SER A 1 261 ? -12.916 -14.124 15.508 1.00 90.12 261 SER A C 1
ATOM 2021 O O . SER A 1 261 ? -13.387 -15.257 15.479 1.00 90.12 261 SER A O 1
ATOM 2023 N N . LEU A 1 262 ? -11.654 -13.866 15.875 1.00 85.38 262 LEU A N 1
ATOM 2024 C CA . LEU A 1 262 ? -10.638 -14.883 16.172 1.00 85.38 262 LEU A CA 1
ATOM 2025 C C . LEU A 1 262 ? -10.479 -15.191 17.672 1.00 85.38 262 LEU A C 1
ATOM 2027 O O . LEU A 1 262 ? -9.717 -16.083 18.031 1.00 85.38 262 LEU A O 1
ATOM 2031 N N . GLN A 1 263 ? -11.167 -14.453 18.548 1.00 78.44 263 GLN A N 1
ATOM 2032 C CA . GLN A 1 263 ? -11.177 -14.684 20.002 1.00 78.44 263 GLN A CA 1
ATOM 2033 C C . GLN A 1 263 ? -12.329 -15.587 20.479 1.00 78.44 263 GLN A C 1
ATOM 2035 O O . GLN A 1 263 ? -12.419 -15.867 21.675 1.00 78.44 263 GLN A O 1
ATOM 2040 N N . LYS A 1 264 ? -13.215 -16.009 19.570 1.00 55.47 264 LYS A N 1
ATOM 2041 C CA . LYS A 1 264 ? -14.288 -16.979 19.838 1.00 55.47 264 LYS A CA 1
ATOM 2042 C C . LYS A 1 264 ? -13.774 -18.407 19.723 1.00 55.47 264 LYS A C 1
ATOM 2044 O O . LYS A 1 264 ? -14.237 -19.235 20.536 1.00 55.47 264 LYS A O 1
#

Organism: Colletotrichum higginsianum (strain IMI 349063) (NCBI:txid759273)